Protein 1LJ2 (pdb70)

InterPro domains:
  IPR002873 Rotavirus non-structural protein NSP3 [MF_04090] (5-313)
  IPR002873 Rotavirus non-structural protein NSP3 [MF_04094] (4-313)
  IPR002873 Rotavirus non-structural protein NSP3 [PF01665] (5-277)
  IPR036082 NSP3 superfamily [SSF69903] (7-163)
  IPR042519 Non-structural protein NSP3, N-terminal, rotavirus [G3DSA:6.10.280.20] (1-108)

B-factor: mean 29.91, std 9.87, range [7.22, 95.08]

CATH classification: 1.20.5.970

Solvent-accessible surface area: 14290 Å² total; per-residue (Å²): 219,72,102,51,61,52,27,72,105,22,94,58,68,18,47,106,26,75,95,118,22,102,108,22,52,41,52,4,66,107,51,1,29,61,0,18,59,46,0,29,169,55,0,126,82,33,115,6,28,102,88,10,37,62,26,7,30,129,39,0,96,76,15,44,56,133,56,8,56,95,0,0,50,45,0,22,55,5,0,80,37,6,0,22,25,14,12,78,0,0,36,4,0,63,4,0,6,103,114,30,103,60,99,63,29,69,153,168,57,56,136,68,14,27,67,80,14,114,51,59,20,48,116,19,73,95,100,12,76,112,33,47,137,46,8,63,102,47,1,34,60,1,22,53,33,0,23,165,59,3,103,76,20,118,6,19,100,88,13,47,60,69,2,62,114,44,0,95,79,11,45,62,133,56,13,55,98,0,0,49,48,0,28,50,3,0,79,63,7,0,21,44,11,16,96,1,0,46,5,0,56,3,0,4,110,60,30,118,35,89,37,34,54,35,75,98,129,64,15,79,0,100,5,66,121,112,83,16,46,62,12,1,63,116,7,72,98,55,168,156,242,81,63,43,9,12,64,0,88,17,80,138,88,77,23,104,60,2,1,105,82,2,44,94,90

Nearest PDB structures (foldseek):
  1lj2-assembly1_A  TM=9.894E-01  e=1.817E-15  Simian rotavirus A/SA11
  6s1k-assembly1_I  TM=4.410E-01  e=5.621E+00  Escherichia coli str. K-12 substr. MG1655star
  1lj2-assembly1_C  TM=1.048E+00  e=1.107E-02  unclassified
  1lj2-assembly1_D  TM=9.252E-01  e=1.107E-02  unclassified
  4f02-assembly1_C  TM=7.948E-01  e=9.357E-02  Homo sapiens

Secondary structure (DSSP, 8-state):
--GGGHHHHHHHHHHHHHHHHHHHHHHHHHHHHHHHHHHHHHHHTS---HHHHHHHHHHHTTS-SS-HHHHHHHHHHHHHHHHHHHHHHHHHHHHHHTTTT-EEE-/---HHHHHHHHHHHHHHHHHHHHHHHHHHHHHHHHHHHHHHHHHHTS---HHHHHHHHHHHHTS-SS-HHHHHHHHHHHHHHHHHHHHHHHHHHHHHHHHHT-EEEEEE-/---EEE-GGGTS---HHHHTT-/-----EEEEEEETTTTSEE-HHHHH--

Organism: Rotavirus A (strain RVA/SA11-Both/G3P5B[2]) (NCBI:txid37137)

Foldseek 3Di:
DDPVVVVVVVVVVVVVCVVVVVVVQVVLLVVLVVVLVVVLVVLVVDPDDPVVSVVLNVLSVVADSRDNVSNVVSVVVSVVVVVVVVVVVVVVVVVVCVVVVHDDDD/DPPPVPVVVVVVVVVVVVVVVVVVVQVVLLVVLVVVLVVVLVVLVVDPDDPVVSVVLNVLSVPQDSRDNVSNVVSVVVSVVVVVVVVVVVVVVVVVVCVVVVHDDDDDDD/DDDFQFDVVVVGDTCRVVVVVD/DDDDDDDDFDFDVVVVRDTCRVVVVVD

Sequence (265 aa):
HSLQNVIPQQQAHIAELQVYNNKLERDLQNKIGSLTSSIEWYLRSMELDPEIKADIEQQINSIDAINPLHAFDDLESVIRNLISDYDKLFLMFKGLIQRSNYQYSFMHSLQNVIPQQQAHIAELQVYNNKLERDLQNKIGSLTSSIEWYLRSMELDPEIKADIEQQINSIDAINPLHAFDDLESVIRNLISDYDKLFLMFKGLIQRSNYQYSFGSEKTIRIRDPNQGGKDITEEIMSGPKRERKTIRIRDPNQGGKDITEEIMSG

Radius of gyration: 25.82 Å; Cα contacts (8 Å, |Δi|>4): 285; chains: 4; bounding box: 30×52×93 Å

Structure (mmCIF, N/CA/C/O backbone):
data_1LJ2
#
_entry.id   1LJ2
#
_cell.length_a   59.690
_cell.length_b   74.040
_cell.length_c   77.460
_cell.angle_alpha   90.00
_cell.angle_beta   90.00
_cell.angle_gamma   90.00
#
_symmetry.space_group_name_H-M   'P 21 21 21'
#
loop_
_entity.id
_entity.type
_entity.pdbx_description
1 polymer 'NONSTRUCTURAL RNA-BINDING PROTEIN 34'
2 polymer 'eukaryotic protein synthesis initiation factor'
3 non-polymer 'GOLD ION'
4 water water
#
loop_
_atom_site.group_PDB
_atom_site.id
_atom_site.type_symbol
_atom_site.label_atom_id
_atom_site.label_alt_id
_atom_site.label_comp_id
_atom_site.label_asym_id
_atom_site.label_entity_id
_atom_site.label_seq_id
_atom_site.pdbx_PDB_ins_code
_atom_site.Cartn_x
_atom_site.Cartn_y
_atom_site.Cartn_z
_atom_site.occupancy
_atom_site.B_iso_or_equiv
_atom_site.auth_seq_id
_atom_site.auth_comp_id
_atom_site.auth_asym_id
_atom_site.auth_atom_id
_atom_site.pdbx_PDB_model_num
ATOM 1 N N . HIS A 1 2 ? 14.847 12.443 48.413 1.00 29.09 207 HIS A N 1
ATOM 2 C CA . HIS A 1 2 ? 16.245 12.970 48.462 1.00 30.57 207 HIS A CA 1
ATOM 3 C C . HIS A 1 2 ? 17.252 11.974 49.060 1.00 29.63 207 HIS A C 1
ATOM 4 O O . HIS A 1 2 ? 18.405 12.325 49.327 1.00 26.03 207 HIS A O 1
ATOM 11 N N . SER A 1 3 ? 16.812 10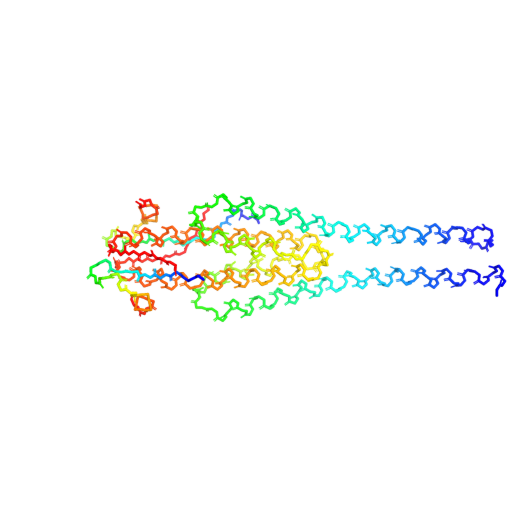.736 49.270 1.00 28.70 208 SER A N 1
ATOM 12 C CA . SER A 1 3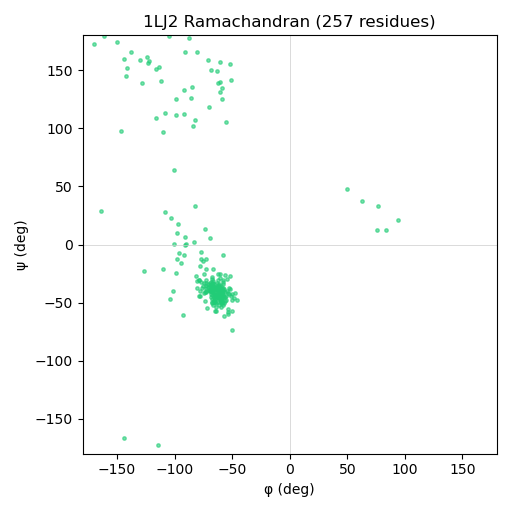 ? 17.691 9.700 49.803 1.00 29.34 208 SER A CA 1
ATOM 13 C C . SER A 1 3 ? 18.699 9.320 48.727 1.00 29.41 208 SER A C 1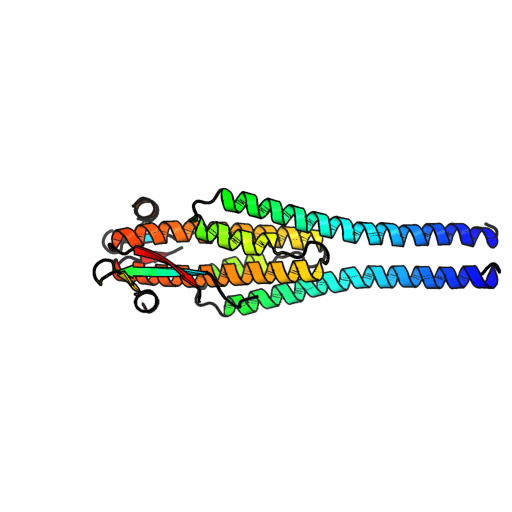
ATOM 14 O O . SER A 1 3 ? 18.466 9.556 47.544 1.00 32.09 208 SER A O 1
ATOM 17 N N . LEU A 1 4 ? 19.817 8.733 49.134 1.00 29.91 209 LEU A N 1
ATOM 18 C CA . LEU A 1 4 ? 20.846 8.331 48.182 1.00 28.10 209 LEU A CA 1
ATOM 19 C C . LEU A 1 4 ? 20.234 7.460 47.098 1.00 28.57 209 LEU A C 1
ATOM 20 O O . LEU A 1 4 ? 20.536 7.611 45.916 1.00 29.68 209 LEU A O 1
ATOM 25 N N . GLN A 1 5 ? 19.352 6.556 47.505 1.00 29.93 210 GLN A N 1
ATOM 26 C CA . GLN A 1 5 ? 18.699 5.653 46.567 1.00 30.75 210 GLN A CA 1
ATOM 27 C C . GLN A 1 5 ? 17.868 6.358 45.511 1.00 30.47 210 GLN A C 1
ATOM 28 O O . GLN A 1 5 ? 17.699 5.836 44.413 1.00 32.18 210 GLN A O 1
ATOM 30 N N . ASN A 1 6 ? 17.338 7.534 45.831 1.00 31.32 211 ASN A N 1
ATOM 31 C CA . ASN A 1 6 ? 16.517 8.260 44.866 1.00 30.03 211 ASN A CA 1
ATOM 32 C C . ASN A 1 6 ? 17.352 8.946 43.800 1.00 27.70 211 ASN A C 1
ATOM 33 O O . ASN A 1 6 ? 16.811 9.526 42.860 1.00 27.67 211 ASN A O 1
ATOM 38 N N . VAL A 1 7 ? 18.670 8.903 43.953 1.00 24.80 212 VAL A N 1
ATOM 39 C CA . VAL A 1 7 ? 19.548 9.514 42.969 1.00 22.16 212 VAL A CA 1
ATOM 40 C C . VAL A 1 7 ? 19.519 8.633 41.730 1.00 22.88 212 VAL A C 1
ATOM 41 O O . VAL A 1 7 ? 19.649 9.114 40.604 1.00 20.57 212 VAL A O 1
ATOM 45 N N . ILE A 1 8 ? 19.324 7.338 41.946 1.00 24.88 213 ILE A N 1
ATOM 46 C CA . ILE A 1 8 ? 19.294 6.377 40.852 1.00 26.32 213 ILE A CA 1
ATOM 47 C C . ILE A 1 8 ? 18.150 6.601 39.861 1.00 27.51 213 ILE A C 1
ATOM 48 O O . ILE A 1 8 ? 18.373 6.623 38.649 1.00 28.15 213 ILE A O 1
ATOM 53 N N . PRO A 1 9 ? 16.912 6.757 40.353 1.00 27.91 214 PRO A N 1
ATOM 54 C CA . PRO A 1 9 ? 15.795 6.984 39.430 1.00 28.12 214 PRO A CA 1
ATOM 55 C C . PRO A 1 9 ? 15.947 8.288 38.638 1.00 28.79 214 PRO A C 1
ATOM 56 O O . PRO A 1 9 ? 15.488 8.390 37.497 1.00 29.88 214 PRO A O 1
ATOM 60 N N . GLN A 1 10 ? 16.593 9.283 39.238 1.00 29.02 215 GLN A N 1
ATOM 61 C CA . GLN A 1 10 ? 16.793 10.561 38.562 1.00 28.66 215 GLN A CA 1
ATOM 62 C C . GLN A 1 10 ? 17.793 10.428 37.419 1.00 28.14 215 GLN A C 1
ATOM 63 O O . GLN A 1 10 ? 17.614 11.019 36.354 1.00 29.28 215 GLN A O 1
ATOM 69 N N . GLN A 1 11 ? 18.846 9.650 37.627 1.00 27.69 216 GLN A N 1
ATOM 70 C CA . GLN A 1 11 ? 19.831 9.472 36.573 1.00 28.11 216 GLN A CA 1
ATOM 71 C C . GLN A 1 11 ? 19.196 8.710 35.419 1.00 29.32 216 GLN A C 1
ATOM 72 O O . GLN A 1 11 ? 19.249 9.151 34.268 1.00 28.58 216 GLN A O 1
ATOM 78 N N . GLN A 1 12 ? 18.588 7.566 35.725 1.00 30.39 217 GLN A N 1
ATOM 79 C CA . GLN A 1 12 ? 17.963 6.760 34.685 1.00 31.74 217 GLN A CA 1
ATOM 80 C C . GLN A 1 12 ? 17.086 7.658 33.821 1.00 31.52 217 GLN A C 1
ATOM 81 O O . GLN A 1 12 ? 17.153 7.603 32.591 1.00 32.72 217 GLN A O 1
ATOM 87 N N . ALA A 1 13 ? 16.288 8.507 34.460 1.00 31.33 218 ALA A N 1
ATOM 88 C CA . ALA A 1 13 ? 15.416 9.418 33.722 1.00 29.81 218 ALA A CA 1
ATOM 89 C C . ALA A 1 13 ? 16.255 10.295 32.803 1.00 29.98 218 ALA A C 1
ATOM 90 O O . ALA A 1 13 ? 15.862 10.579 31.672 1.00 32.55 218 ALA A O 1
ATOM 92 N N . HIS A 1 14 ? 17.418 10.720 33.285 1.00 29.14 219 HIS A N 1
ATOM 93 C CA . HIS A 1 14 ? 18.288 11.560 32.478 1.00 27.62 219 HIS A CA 1
ATOM 94 C C . HIS A 1 14 ? 18.898 10.745 31.336 1.00 28.45 219 HIS A C 1
ATOM 95 O O . HIS A 1 14 ? 19.070 11.251 30.226 1.00 27.76 219 HIS A O 1
ATOM 102 N N . ILE A 1 15 ? 19.220 9.482 31.602 1.00 28.17 220 ILE A N 1
ATOM 103 C CA . ILE A 1 15 ? 19.796 8.628 30.569 1.00 28.87 220 ILE A CA 1
ATOM 104 C C . ILE A 1 15 ? 18.794 8.489 29.418 1.00 30.90 220 ILE A C 1
ATOM 105 O O . ILE A 1 15 ? 19.129 8.733 28.256 1.00 28.58 220 ILE A O 1
ATOM 110 N N . ALA A 1 16 ? 17.562 8.119 29.755 1.00 30.73 221 ALA A N 1
ATOM 111 C CA . ALA A 1 16 ? 16.510 7.950 28.762 1.00 31.72 221 ALA A CA 1
ATOM 112 C C . ALA A 1 16 ? 16.363 9.194 27.884 1.00 32.89 221 ALA A C 1
ATOM 113 O O . ALA A 1 16 ? 16.206 9.088 26.663 1.00 32.81 221 ALA A O 1
ATOM 115 N N . GLU A 1 17 ? 16.411 10.371 28.501 1.00 34.72 222 GLU A N 1
ATOM 116 C CA . GLU A 1 17 ? 16.289 11.617 27.753 1.00 36.26 222 GLU A CA 1
ATOM 117 C C . GLU A 1 17 ? 17.374 11.673 26.685 1.00 34.05 222 GLU A C 1
ATOM 118 O O . GLU A 1 17 ? 17.078 11.719 25.492 1.00 35.98 222 GLU A O 1
ATOM 124 N N . LEU A 1 18 ? 18.634 11.662 27.105 1.00 31.14 223 LEU A N 1
ATOM 125 C CA . LEU A 1 18 ? 19.722 11.707 26.141 1.00 31.95 223 LEU A CA 1
ATOM 126 C C . LEU A 1 18 ? 19.567 10.620 25.069 1.00 32.45 223 LEU A C 1
ATOM 127 O O . LEU A 1 18 ? 20.057 10.769 23.951 1.00 32.40 223 LEU A O 1
ATOM 132 N N . GLN A 1 19 ? 18.896 9.525 25.406 1.00 31.65 224 GLN A N 1
ATOM 133 C CA . GLN A 1 19 ? 18.715 8.456 24.437 1.00 31.93 224 GLN A CA 1
ATOM 134 C C . GLN A 1 19 ? 17.606 8.806 23.456 1.00 32.12 224 GLN A C 1
ATOM 135 O O . GLN A 1 19 ? 17.759 8.611 22.256 1.00 31.51 224 GLN A O 1
ATOM 141 N N . VAL A 1 20 ? 16.494 9.327 23.965 1.00 31.80 225 VAL A N 1
ATOM 142 C CA . VAL A 1 20 ? 15.382 9.716 23.104 1.00 32.57 225 VAL A CA 1
ATOM 143 C C . VAL A 1 20 ? 15.849 10.856 22.204 1.00 33.81 225 VAL A C 1
ATOM 144 O O . VAL A 1 20 ? 15.798 10.759 20.977 1.00 33.10 225 VAL A O 1
ATOM 148 N N . TYR A 1 21 ? 16.309 11.936 22.825 1.00 33.91 226 TYR A N 1
ATOM 149 C CA . TYR A 1 21 ? 16.797 13.091 22.089 1.00 33.63 226 TYR A CA 1
ATOM 150 C C . TYR A 1 21 ? 17.760 12.634 20.996 1.00 34.18 226 TYR A C 1
ATOM 151 O O . TYR A 1 21 ? 17.734 13.128 19.870 1.00 34.02 226 TYR A O 1
ATOM 160 N N . ASN A 1 22 ? 18.615 11.683 21.338 1.00 34.14 227 ASN A N 1
ATOM 161 C CA . ASN A 1 22 ? 19.590 11.173 20.392 1.00 35.24 227 ASN A CA 1
ATOM 162 C C . ASN A 1 22 ? 18.919 10.364 19.279 1.00 36.41 227 ASN A C 1
ATOM 163 O O . ASN A 1 22 ? 19.339 10.429 18.126 1.00 35.12 227 ASN A O 1
ATOM 168 N N . ASN A 1 23 ? 17.865 9.623 19.613 1.00 37.08 228 ASN A N 1
ATOM 169 C CA . ASN A 1 23 ? 17.154 8.839 18.607 1.00 38.48 228 ASN A CA 1
ATOM 170 C C . ASN A 1 23 ? 16.314 9.770 17.732 1.00 37.91 228 ASN A C 1
ATOM 171 O O . ASN A 1 23 ? 16.131 9.525 16.538 1.00 36.28 228 ASN A O 1
ATOM 176 N N . LYS A 1 24 ? 15.810 10.844 18.332 1.00 37.15 229 LYS A N 1
ATOM 177 C CA . LYS A 1 24 ? 15.005 11.815 17.606 1.00 37.62 229 LYS A CA 1
ATOM 178 C C . LYS A 1 24 ? 15.853 12.556 16.580 1.00 37.23 229 LYS A C 1
ATOM 179 O O . LYS A 1 24 ? 15.479 12.649 15.411 1.00 36.75 229 LYS A O 1
ATOM 185 N N . LEU A 1 25 ? 16.991 13.081 17.026 1.00 35.57 230 LEU A N 1
ATOM 186 C CA . LEU A 1 25 ? 17.898 13.814 16.152 1.00 34.18 230 LEU A CA 1
ATOM 187 C C . LEU A 1 25 ? 18.096 13.062 14.839 1.00 34.02 230 LEU A C 1
ATOM 188 O O . LEU A 1 25 ? 17.997 13.643 13.759 1.00 32.70 230 LEU A O 1
ATOM 193 N N . GLU A 1 26 ? 18.355 11.764 14.939 1.00 32.74 231 GLU A N 1
ATOM 194 C CA . GLU A 1 26 ? 18.563 10.927 13.764 1.00 32.43 231 GLU A CA 1
ATOM 195 C C . GLU A 1 26 ? 17.295 10.749 12.940 1.00 31.08 231 GLU A C 1
ATOM 196 O O . GLU A 1 26 ? 17.349 10.712 11.710 1.00 30.75 231 GLU A O 1
ATOM 202 N N . ARG A 1 27 ? 16.154 10.631 13.614 1.00 29.41 232 ARG A N 1
ATOM 203 C CA . ARG A 1 27 ? 14.888 10.442 12.915 1.00 26.42 232 ARG A CA 1
ATOM 204 C C . ARG A 1 27 ? 14.539 11.666 12.082 1.00 24.47 232 ARG A C 1
ATOM 205 O O . ARG A 1 27 ? 14.128 11.544 10.926 1.00 23.65 232 ARG A O 1
ATOM 207 N N . ASP A 1 28 ? 14.710 12.849 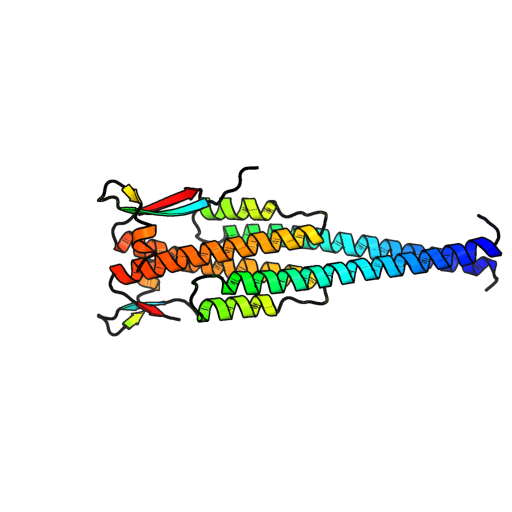12.662 1.00 24.36 233 ASP A N 1
ATOM 208 C CA . ASP A 1 28 ? 14.401 14.079 11.946 1.00 25.88 233 ASP A CA 1
ATOM 209 C C . ASP A 1 28 ? 15.314 14.258 10.741 1.00 25.70 233 ASP A C 1
ATOM 210 O O . ASP A 1 28 ? 14.879 14.745 9.698 1.00 27.63 233 ASP A O 1
ATOM 215 N N . LEU A 1 29 ? 16.578 13.868 10.877 1.00 22.72 234 LEU A N 1
ATOM 216 C CA . LEU A 1 29 ? 17.503 14.003 9.769 1.00 20.79 234 LEU A CA 1
ATOM 217 C C . LEU A 1 29 ? 17.068 13.087 8.637 1.00 19.68 234 LEU A C 1
ATOM 218 O O . LEU A 1 29 ? 17.031 13.494 7.484 1.00 17.42 234 LEU A O 1
ATOM 223 N N . GLN A 1 30 ? 16.725 11.850 8.969 1.00 19.44 235 GLN A N 1
ATOM 224 C CA . GLN A 1 30 ? 16.296 10.897 7.956 1.00 18.82 235 GLN A CA 1
ATOM 225 C C . GLN A 1 30 ? 15.015 11.360 7.267 1.00 19.08 235 GLN A C 1
ATOM 226 O O . GLN A 1 30 ? 14.862 11.197 6.048 1.00 17.57 235 GLN A O 1
ATOM 232 N N . ASN A 1 31 ? 14.091 11.941 8.027 1.00 18.57 236 ASN A N 1
ATOM 233 C CA . ASN A 1 31 ? 12.854 12.397 7.411 1.00 21.88 236 ASN A CA 1
ATOM 234 C C . ASN A 1 31 ? 13.096 13.635 6.560 1.00 22.75 236 ASN A C 1
ATOM 235 O O . ASN A 1 31 ? 12.442 13.822 5.527 1.00 25.35 236 ASN A O 1
ATOM 240 N N . LYS A 1 32 ? 14.038 14.476 6.987 1.00 19.93 237 LYS A N 1
ATOM 241 C CA . LYS A 1 32 ? 14.358 15.689 6.238 1.00 19.56 237 LYS A CA 1
ATOM 242 C C . LYS A 1 32 ? 14.926 15.284 4.891 1.00 18.92 237 LYS A C 1
ATOM 243 O O . LYS A 1 32 ? 14.483 15.758 3.843 1.00 19.09 237 LYS A O 1
ATOM 249 N N . ILE A 1 33 ? 15.908 14.395 4.919 1.00 18.70 238 ILE A N 1
ATOM 250 C CA . ILE A 1 33 ? 16.517 13.923 3.686 1.00 21.12 238 ILE A CA 1
ATOM 251 C C . ILE A 1 33 ? 15.410 13.402 2.763 1.00 21.38 238 ILE A C 1
ATOM 252 O O . ILE A 1 33 ? 15.275 13.837 1.617 1.00 22.96 238 ILE A O 1
ATOM 257 N N . GLY A 1 34 ? 14.620 12.466 3.274 1.00 20.62 239 GLY A N 1
ATOM 258 C CA . GLY A 1 34 ? 13.551 11.896 2.477 1.00 21.02 239 GLY A CA 1
ATOM 259 C C . GLY A 1 34 ? 12.589 12.939 1.941 1.00 19.11 239 GLY A C 1
ATOM 260 O O . GLY A 1 34 ? 12.165 12.867 0.793 1.00 17.05 239 GLY A O 1
ATOM 261 N N . SER A 1 35 ? 12.244 13.918 2.769 1.00 19.29 240 SER A N 1
ATOM 262 C CA . SER A 1 35 ? 11.319 14.947 2.340 1.00 20.02 240 SER A CA 1
ATOM 263 C C . SER A 1 35 ? 11.886 15.860 1.255 1.00 20.68 240 SER A C 1
ATOM 264 O O . SER A 1 35 ? 11.171 16.236 0.329 1.00 18.39 240 SER A O 1
ATOM 267 N N . LEU A 1 36 ? 13.164 16.227 1.357 1.00 20.90 241 LEU A N 1
ATOM 268 C CA . LEU A 1 36 ? 13.742 17.111 0.349 1.00 21.03 241 LEU A CA 1
ATOM 269 C C . LEU A 1 36 ? 14.071 16.343 -0.930 1.00 21.16 241 LEU A C 1
ATOM 270 O O . LEU A 1 36 ? 14.241 16.927 -2.004 1.00 20.33 241 LEU A O 1
ATOM 275 N N . THR A 1 37 ? 14.150 15.025 -0.807 1.00 22.23 242 THR A N 1
ATOM 276 C CA . THR A 1 37 ? 14.428 14.162 -1.948 1.00 23.34 242 THR A CA 1
ATOM 277 C C . THR A 1 37 ? 13.165 14.120 -2.792 1.00 22.71 242 THR A C 1
ATOM 278 O O . THR A 1 37 ? 13.207 14.302 -4.013 1.00 23.20 242 THR A O 1
ATOM 282 N N . SER A 1 38 ? 12.037 13.884 -2.131 1.00 20.34 243 SER A N 1
ATOM 283 C CA . SER A 1 38 ? 10.752 13.838 -2.811 1.00 19.95 243 SER A CA 1
ATOM 284 C C . SER A 1 38 ? 10.439 15.219 -3.358 1.00 17.54 243 SER A C 1
ATOM 285 O O . SER A 1 38 ? 10.056 15.383 -4.515 1.00 17.94 243 SER A O 1
ATOM 288 N N . SER A 1 39 ? 10.609 16.220 -2.509 1.00 17.17 244 SER A N 1
ATOM 289 C CA . SER A 1 39 ? 10.341 17.594 -2.898 1.00 17.32 244 SER A CA 1
ATOM 290 C C . SER A 1 39 ? 11.040 17.937 -4.201 1.00 18.35 244 SER A C 1
ATOM 291 O O . SER A 1 39 ? 10.392 18.334 -5.165 1.00 17.79 244 SER A O 1
ATOM 294 N N . ILE A 1 40 ? 12.363 17.771 -4.236 1.00 17.33 245 ILE A N 1
ATOM 295 C CA . ILE A 1 40 ? 13.130 18.060 -5.441 1.00 15.25 245 ILE A CA 1
ATOM 296 C C . ILE A 1 40 ? 12.633 17.286 -6.662 1.00 15.93 245 ILE A C 1
ATOM 297 O O . ILE A 1 40 ? 12.499 17.849 -7.745 1.00 18.91 245 ILE A O 1
ATOM 302 N N . GLU A 1 41 ? 12.372 15.994 -6.501 1.00 16.98 246 GLU A N 1
ATOM 303 C CA . GLU A 1 41 ? 11.906 15.197 -7.631 1.00 18.82 246 GLU A CA 1
ATOM 304 C C . GLU A 1 41 ? 10.624 15.736 -8.256 1.00 18.00 246 GLU A C 1
ATOM 305 O O . GLU A 1 41 ? 10.437 15.637 -9.463 1.00 18.60 246 GLU A O 1
ATOM 311 N N . TRP A 1 42 ? 9.742 16.313 -7.446 1.00 20.57 247 TRP A N 1
ATOM 312 C CA . TRP A 1 42 ? 8.507 16.874 -7.982 1.00 19.77 247 TRP A CA 1
ATOM 313 C C . TRP A 1 42 ? 8.775 18.231 -8.619 1.00 20.66 247 TRP A C 1
ATOM 314 O O . TRP A 1 42 ? 8.102 18.614 -9.576 1.00 23.21 247 TRP A O 1
ATOM 325 N N . TYR A 1 43 ? 9.760 18.958 -8.094 1.00 21.47 248 TYR A N 1
ATOM 326 C CA . TYR A 1 43 ? 10.104 20.260 -8.656 1.00 21.33 248 TYR A CA 1
ATOM 327 C C . TYR A 1 43 ? 10.695 20.036 -10.049 1.00 21.69 248 TYR A C 1
ATOM 328 O O . TYR A 1 43 ? 10.404 20.773 -10.998 1.00 17.14 248 TYR A O 1
ATOM 337 N N . LEU A 1 44 ? 11.527 19.004 -10.155 1.00 21.98 249 LEU A N 1
ATOM 338 C CA . LEU A 1 44 ? 12.186 18.651 -11.407 1.00 22.52 249 LEU A CA 1
ATOM 339 C C . LEU A 1 44 ? 11.190 18.293 -12.507 1.00 23.98 249 LEU A C 1
ATOM 340 O O . LEU A 1 44 ? 11.430 18.561 -13.690 1.00 21.45 249 LEU A O 1
ATOM 345 N N . ARG A 1 45 ? 10.076 17.679 -12.115 1.00 24.23 250 ARG A N 1
ATOM 346 C CA . ARG A 1 45 ? 9.063 17.285 -13.083 1.00 24.72 250 ARG A CA 1
ATOM 347 C C . ARG A 1 45 ? 8.305 18.474 -13.621 1.00 24.91 250 ARG A C 1
ATOM 348 O O . ARG A 1 45 ? 7.711 18.392 -14.688 1.00 27.68 250 ARG A O 1
ATOM 356 N N . SER A 1 46 ? 8.321 19.581 -12.889 1.00 26.00 251 SER A N 1
ATOM 357 C CA . SER A 1 46 ? 7.602 20.765 -13.335 1.00 28.10 251 SER A CA 1
ATOM 358 C C . SER A 1 46 ? 8.420 21.589 -14.331 1.00 28.23 251 SER A C 1
ATOM 359 O O . SER A 1 46 ? 7.972 22.636 -14.793 1.00 31.78 251 SER A O 1
ATOM 362 N N . MET A 1 47 ? 9.613 21.105 -14.666 1.00 27.71 252 MET A N 1
ATOM 363 C CA . MET A 1 47 ? 10.493 21.795 -15.609 1.00 26.82 252 MET A CA 1
ATOM 364 C C . MET A 1 47 ? 10.220 21.304 -17.030 1.00 26.29 252 MET A C 1
ATOM 365 O O . MET A 1 47 ? 9.574 20.278 -17.226 1.00 28.27 252 MET A O 1
ATOM 370 N N . GLU A 1 48 ? 10.730 22.034 -18.014 1.00 26.46 253 GLU A N 1
ATOM 371 C CA . GLU A 1 48 ? 10.563 21.686 -19.422 1.00 27.24 253 GLU A CA 1
ATOM 372 C C . GLU A 1 48 ? 11.698 20.796 -19.937 1.00 26.13 253 GLU A C 1
ATOM 373 O O . GLU A 1 48 ? 11.702 20.402 -21.104 1.00 27.16 253 GLU A O 1
ATOM 379 N N . LEU A 1 49 ? 12.658 20.477 -19.074 1.00 24.07 254 LEU A N 1
ATOM 380 C CA . LEU A 1 49 ? 13.785 19.625 -19.466 1.00 25.05 254 LEU A CA 1
ATOM 381 C C . LEU A 1 49 ? 13.320 18.332 -20.143 1.00 26.86 254 LEU A C 1
ATOM 382 O O . LEU A 1 49 ? 12.311 17.746 -19.747 1.00 26.87 254 LEU A O 1
ATOM 387 N N . ASP A 1 50 ? 14.054 17.895 -21.166 1.00 28.12 255 ASP A N 1
ATOM 388 C CA . ASP A 1 50 ? 13.722 16.659 -21.874 1.00 29.17 255 ASP A CA 1
ATOM 389 C C . ASP A 1 50 ? 13.565 15.534 -20.857 1.00 27.97 255 ASP A C 1
ATOM 390 O O . ASP A 1 50 ? 14.132 15.593 -19.768 1.00 28.24 255 ASP A O 1
ATOM 395 N N . PRO A 1 51 ? 12.789 14.492 -21.199 1.00 27.86 256 PRO A N 1
ATOM 396 C CA . PRO A 1 51 ? 12.562 13.350 -20.308 1.00 27.13 256 PRO A CA 1
ATOM 397 C C . PRO A 1 51 ? 13.848 12.637 -19.890 1.00 24.29 256 PRO A C 1
ATOM 398 O O . PRO A 1 51 ? 13.938 12.111 -18.775 1.00 23.31 256 PRO A O 1
ATOM 402 N N . GLU A 1 52 ? 14.838 12.620 -20.778 1.00 23.22 257 GLU A N 1
ATOM 403 C CA . GLU A 1 52 ? 16.106 11.970 -20.474 1.00 24.18 257 GLU A CA 1
ATOM 404 C C . GLU A 1 52 ? 16.857 12.725 -19.393 1.00 24.48 257 GLU A C 1
ATOM 405 O O . GLU A 1 52 ? 17.378 12.123 -18.455 1.00 25.42 257 GLU A O 1
ATOM 411 N N . ILE A 1 53 ? 16.920 14.047 -19.517 1.00 23.34 258 ILE A N 1
ATOM 412 C CA . ILE A 1 53 ? 17.613 14.842 -18.513 1.00 21.52 258 ILE A CA 1
ATOM 413 C C . ILE A 1 53 ? 16.977 14.658 -17.140 1.00 21.45 258 ILE A C 1
ATOM 414 O O . ILE A 1 53 ? 17.688 14.519 -16.143 1.00 22.43 258 ILE A O 1
ATOM 419 N N . LYS A 1 54 ? 15.645 14.671 -17.088 1.00 19.49 259 LYS A N 1
ATOM 420 C CA . LYS A 1 54 ? 14.922 14.498 -15.825 1.00 20.92 259 LYS A CA 1
ATOM 421 C C . LYS A 1 54 ? 15.107 13.081 -15.302 1.00 20.97 259 LYS A C 1
ATOM 422 O O . LYS A 1 54 ? 15.299 12.868 -14.104 1.00 21.31 259 LYS A O 1
ATOM 428 N N . ALA A 1 55 ? 15.021 12.105 -16.197 1.00 19.72 260 ALA A N 1
ATOM 429 C CA . ALA A 1 55 ? 15.190 10.724 -15.781 1.00 20.54 260 ALA A CA 1
ATOM 430 C C . ALA A 1 55 ? 16.579 10.588 -15.182 1.00 18.99 260 ALA A C 1
ATOM 431 O O . ALA A 1 55 ? 16.760 9.965 -14.140 1.00 15.84 260 ALA A O 1
ATOM 433 N N . ASP A 1 56 ? 17.558 11.188 -15.848 1.00 20.33 261 ASP A N 1
ATOM 434 C CA . ASP A 1 56 ? 18.938 11.133 -15.388 1.00 21.24 261 ASP A CA 1
ATOM 435 C C . ASP A 1 56 ? 19.108 11.806 -14.035 1.00 20.80 261 ASP A C 1
ATOM 436 O O . ASP A 1 56 ? 19.866 11.338 -13.195 1.00 20.38 261 ASP A O 1
ATOM 441 N N . ILE A 1 57 ? 18.409 12.909 -13.811 1.00 20.26 262 ILE A N 1
ATOM 442 C CA . ILE A 1 57 ? 18.552 13.576 -12.532 1.00 19.94 262 ILE A CA 1
ATOM 443 C C . ILE A 1 57 ? 17.826 12.821 -11.427 1.00 21.11 262 ILE A C 1
ATOM 444 O O . ILE A 1 57 ? 18.360 12.674 -10.335 1.00 24.12 262 ILE A O 1
ATOM 449 N N . GLU A 1 58 ? 16.630 12.317 -11.701 1.00 23.24 263 GLU A N 1
ATOM 450 C CA . GLU A 1 58 ? 15.892 11.574 -10.679 1.00 26.51 263 GLU A CA 1
ATOM 451 C C . GLU A 1 58 ? 16.682 10.369 -10.209 1.00 24.48 263 GLU A C 1
ATOM 452 O O . GLU A 1 58 ? 16.717 10.061 -9.023 1.00 23.18 263 GLU A O 1
ATOM 458 N N . GLN A 1 59 ? 17.318 9.691 -11.153 1.00 26.47 264 GLN A N 1
ATOM 459 C CA . GLN A 1 59 ? 18.120 8.513 -10.850 1.00 27.63 264 GLN A CA 1
ATOM 460 C C . GLN A 1 59 ? 19.162 8.846 -9.796 1.00 25.28 264 GLN A C 1
ATOM 461 O O . GLN A 1 59 ? 19.422 8.052 -8.896 1.00 27.57 264 GLN A O 1
ATOM 467 N N . GLN A 1 60 ? 19.754 10.029 -9.901 1.00 24.03 265 GLN A N 1
ATOM 468 C CA . GLN A 1 60 ? 20.774 10.445 -8.943 1.00 23.13 265 GLN A CA 1
ATOM 469 C C . GLN A 1 60 ? 20.167 10.883 -7.628 1.00 25.09 265 GLN A C 1
ATOM 470 O O . GLN A 1 60 ? 20.774 10.713 -6.570 1.00 25.11 265 GLN A O 1
ATOM 476 N N . ILE A 1 61 ? 18.969 11.454 -7.695 1.00 24.17 266 ILE A N 1
ATOM 477 C CA . ILE A 1 61 ? 18.294 11.911 -6.497 1.00 25.68 266 ILE A CA 1
ATOM 478 C C . ILE A 1 61 ? 17.767 10.795 -5.612 1.00 28.09 266 ILE A C 1
ATOM 479 O O . ILE A 1 61 ? 18.079 10.757 -4.419 1.00 28.45 266 ILE A O 1
ATOM 484 N N . ASN A 1 62 ? 16.961 9.892 -6.163 1.00 29.48 267 ASN A N 1
ATOM 485 C CA . ASN A 1 62 ? 16.434 8.830 -5.317 1.00 32.63 267 ASN A CA 1
ATOM 486 C C . ASN A 1 62 ? 17.543 7.836 -5.010 1.00 30.85 267 ASN A C 1
ATOM 487 O O . ASN A 1 62 ? 17.304 6.746 -4.507 1.00 32.10 267 ASN A O 1
ATOM 492 N N . SER A 1 63 ? 18.770 8.241 -5.304 1.00 31.25 268 SER A N 1
ATOM 493 C CA . SER A 1 63 ? 19.934 7.408 -5.054 1.00 28.23 268 SER A CA 1
ATOM 494 C C . SER A 1 63 ? 20.580 7.843 -3.734 1.00 27.84 268 SER A C 1
ATOM 495 O O . SER A 1 63 ? 21.435 7.146 -3.179 1.00 26.50 268 SER A O 1
ATOM 498 N N . ILE A 1 64 ? 20.152 8.996 -3.230 1.00 25.28 269 ILE A N 1
ATOM 499 C CA . ILE A 1 64 ? 20.674 9.535 -1.981 1.00 24.73 269 ILE A CA 1
ATOM 500 C C . ILE A 1 64 ? 20.426 8.589 -0.800 1.00 24.93 269 ILE A C 1
ATOM 501 O O . ILE A 1 64 ? 19.365 7.965 -0.697 1.00 22.70 269 ILE A O 1
ATOM 506 N N . ASP A 1 65 ? 21.418 8.483 0.080 1.00 25.52 270 ASP A N 1
ATOM 507 C CA . ASP A 1 65 ? 21.331 7.616 1.250 1.00 27.35 270 ASP A CA 1
ATOM 508 C C . ASP A 1 65 ? 20.324 8.215 2.231 1.00 28.36 270 ASP A C 1
ATOM 509 O O . ASP A 1 65 ? 20.516 9.328 2.723 1.00 28.35 270 ASP A O 1
ATOM 514 N N . ALA A 1 66 ? 19.254 7.480 2.514 1.00 29.45 271 ALA A N 1
ATOM 515 C CA . ALA A 1 66 ? 18.219 7.970 3.421 1.00 29.05 271 ALA A CA 1
ATOM 516 C C . ALA A 1 66 ? 18.436 7.570 4.876 1.00 29.43 271 ALA A C 1
ATOM 517 O O . ALA A 1 66 ? 17.739 8.063 5.763 1.00 30.74 271 ALA A O 1
ATOM 519 N N . ILE A 1 67 ? 19.404 6.691 5.123 1.00 31.52 272 ILE A N 1
ATOM 520 C CA . ILE A 1 67 ? 19.693 6.233 6.483 1.00 32.42 272 ILE A CA 1
ATOM 521 C C . ILE A 1 67 ? 20.776 7.047 7.191 1.00 31.37 272 ILE A C 1
ATOM 522 O O . ILE A 1 67 ? 20.534 7.644 8.238 1.00 31.60 272 ILE A O 1
ATOM 527 N N . ASN A 1 68 ? 21.974 7.054 6.620 1.00 30.38 273 ASN A N 1
ATOM 528 C CA . ASN A 1 68 ? 23.095 7.768 7.216 1.00 28.02 273 ASN A CA 1
ATOM 529 C C . ASN A 1 68 ? 23.197 9.188 6.676 1.00 25.51 273 ASN A C 1
ATOM 530 O O . ASN A 1 68 ? 23.496 9.393 5.507 1.00 23.70 273 ASN A O 1
ATOM 535 N N . PRO A 1 69 ? 22.952 10.193 7.529 1.00 26.82 274 PRO A N 1
ATOM 536 C CA . PRO A 1 69 ? 23.019 11.602 7.123 1.00 26.17 274 PRO A CA 1
ATOM 537 C C . PRO A 1 69 ? 24.366 12.060 6.554 1.00 25.41 274 PRO A C 1
ATOM 538 O O . PRO A 1 69 ? 24.414 12.864 5.620 1.00 26.71 274 PRO A O 1
ATOM 542 N N . LEU A 1 70 ? 25.459 11.554 7.110 1.00 25.02 275 LEU A N 1
ATOM 543 C CA . LEU A 1 70 ? 26.786 11.930 6.627 1.00 23.82 275 LEU A CA 1
ATOM 544 C C . LEU A 1 70 ? 26.953 11.503 5.180 1.00 22.70 275 LEU A C 1
ATOM 545 O O . LEU A 1 70 ? 27.599 12.190 4.388 1.00 25.48 275 LEU A O 1
ATOM 550 N N . HIS A 1 71 ? 26.366 10.369 4.823 1.00 20.35 276 HIS A N 1
ATOM 551 C CA . HIS A 1 71 ? 26.466 9.900 3.450 1.00 20.56 276 HIS A CA 1
ATOM 552 C C . HIS A 1 71 ? 25.456 10.634 2.591 1.00 19.00 276 HIS A C 1
ATOM 553 O O . HIS A 1 71 ? 25.680 10.863 1.402 1.00 18.46 276 HIS A O 1
ATOM 560 N N . ALA A 1 72 ? 24.334 10.999 3.194 1.00 17.04 277 ALA A N 1
ATOM 561 C CA . ALA A 1 72 ? 23.312 11.738 2.473 1.00 16.72 277 ALA A CA 1
ATOM 562 C C . ALA A 1 72 ? 23.974 13.039 2.022 1.00 14.69 277 ALA A C 1
ATOM 563 O O . ALA A 1 72 ? 23.847 13.446 0.873 1.00 15.75 277 ALA A O 1
ATOM 565 N N . PHE A 1 73 ? 24.692 13.682 2.935 1.00 12.35 278 PHE A N 1
ATOM 566 C CA . PHE A 1 73 ? 25.376 14.928 2.614 1.00 14.75 278 PHE A CA 1
ATOM 567 C C . PHE A 1 73 ? 26.315 14.775 1.425 1.00 16.78 278 PHE A C 1
ATOM 568 O O . PHE A 1 73 ? 26.337 15.622 0.536 1.00 14.63 278 PHE A O 1
ATOM 576 N N . ASP A 1 74 ? 27.088 13.693 1.412 1.00 18.54 279 ASP A N 1
ATOM 577 C CA . ASP A 1 74 ? 28.034 13.438 0.329 1.00 21.74 279 ASP A CA 1
ATOM 578 C C . ASP A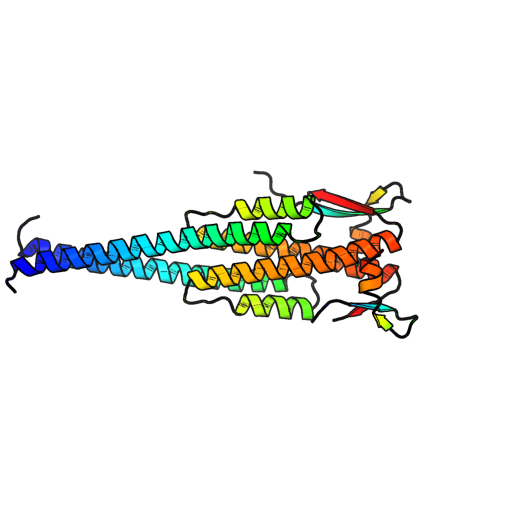 1 74 ? 27.371 13.173 -1.008 1.00 20.91 279 ASP A C 1
ATOM 579 O O . ASP A 1 74 ? 27.907 13.547 -2.054 1.00 17.92 279 ASP A O 1
ATOM 584 N N . ASP A 1 75 ? 26.209 12.524 -0.984 1.00 22.15 280 ASP A N 1
ATOM 585 C CA . ASP A 1 75 ? 25.501 12.257 -2.226 1.00 20.85 280 ASP A CA 1
ATOM 586 C C . ASP A 1 75 ? 24.916 13.580 -2.705 1.00 19.18 280 ASP A C 1
ATOM 587 O O . ASP A 1 75 ? 24.864 13.853 -3.903 1.00 16.83 280 ASP A O 1
ATOM 592 N N . LEU A 1 76 ? 24.485 14.409 -1.765 1.00 17.25 281 LEU A N 1
ATOM 593 C CA . LEU A 1 76 ? 23.944 15.713 -2.123 1.00 19.88 281 LEU A CA 1
ATOM 594 C C . LEU A 1 76 ? 25.042 16.503 -2.851 1.00 19.88 281 LEU A C 1
ATOM 595 O O . LEU A 1 76 ? 24.798 17.128 -3.891 1.00 22.55 281 LEU A O 1
ATOM 600 N N . GLU A 1 77 ? 26.258 16.458 -2.314 1.00 18.71 282 GLU A N 1
ATOM 601 C CA . GLU A 1 77 ? 27.377 17.162 -2.931 1.00 19.01 282 GLU A CA 1
ATOM 602 C C . GLU A 1 77 ? 27.627 16.633 -4.334 1.00 18.79 282 GLU A C 1
ATOM 603 O O . GLU A 1 77 ? 27.922 17.399 -5.263 1.00 14.36 282 GLU A O 1
ATOM 609 N N . SER A 1 78 ? 27.527 15.313 -4.469 1.00 15.89 283 SER A N 1
ATOM 610 C CA . SER A 1 78 ? 27.736 14.654 -5.743 1.00 15.61 283 SER A CA 1
ATOM 611 C C . SER A 1 78 ? 26.676 15.089 -6.739 1.00 15.37 283 SER A C 1
ATOM 612 O O . SER A 1 78 ? 26.985 15.368 -7.893 1.00 15.48 283 SER A O 1
ATOM 615 N N . VAL A 1 79 ? 25.420 15.139 -6.298 1.00 16.42 284 VAL A N 1
ATOM 616 C CA . VAL A 1 79 ? 24.342 15.581 -7.173 1.00 15.29 284 VAL A CA 1
ATOM 617 C C . VAL A 1 79 ? 24.685 17.006 -7.616 1.00 14.66 284 VAL A C 1
ATOM 618 O O . VAL A 1 79 ? 24.660 17.319 -8.803 1.00 13.95 284 VAL A O 1
ATOM 622 N N . ILE A 1 80 ? 25.024 17.855 -6.650 1.00 13.31 285 ILE A N 1
ATOM 623 C CA . ILE A 1 80 ? 25.378 19.242 -6.924 1.00 16.57 285 ILE A CA 1
ATOM 624 C C . ILE A 1 80 ? 26.578 19.388 -7.881 1.00 17.97 285 ILE A C 1
ATOM 625 O O . ILE A 1 80 ? 26.568 20.251 -8.771 1.00 17.05 285 ILE A O 1
ATOM 630 N N . ARG A 1 81 ? 27.598 18.548 -7.712 1.00 17.38 286 ARG A N 1
ATOM 631 C CA . ARG A 1 81 ? 28.767 18.608 -8.582 1.00 18.34 286 ARG A CA 1
ATOM 632 C C . ARG A 1 81 ? 28.405 18.255 -10.013 1.00 17.83 286 ARG A C 1
ATOM 633 O O . ARG A 1 81 ? 28.897 18.873 -10.953 1.00 17.50 286 ARG A O 1
ATOM 641 N N . ASN A 1 82 ? 27.551 17.250 -10.183 1.00 17.09 287 ASN A N 1
ATOM 642 C CA . ASN A 1 82 ? 27.150 16.847 -11.518 1.00 18.92 287 ASN A CA 1
ATOM 643 C C . ASN A 1 82 ? 26.275 17.907 -12.170 1.00 18.42 287 ASN A C 1
ATOM 644 O O . ASN A 1 82 ? 26.352 18.114 -13.378 1.00 21.78 287 ASN A O 1
ATOM 649 N N . LEU A 1 83 ? 25.450 18.591 -11.386 1.00 17.16 288 LEU A N 1
ATOM 650 C CA . LEU A 1 83 ? 24.609 19.636 -11.963 1.00 18.54 288 LEU A CA 1
ATOM 651 C C . LEU A 1 83 ? 25.508 20.781 -12.431 1.00 17.13 288 LEU A C 1
ATOM 652 O O . LEU A 1 83 ? 25.327 21.321 -13.524 1.00 16.92 288 LEU A O 1
ATOM 657 N N . ILE A 1 84 ? 26.493 21.139 -11.611 1.00 16.92 289 ILE A N 1
ATOM 658 C CA . ILE A 1 84 ? 27.418 22.209 -11.975 1.00 15.67 289 ILE A CA 1
ATOM 659 C C . ILE A 1 84 ? 28.181 21.854 -13.252 1.00 16.61 289 ILE A C 1
ATOM 660 O O . ILE A 1 84 ? 28.277 22.660 -14.184 1.00 16.92 289 ILE A O 1
ATOM 665 N N . SER A 1 85 ? 28.704 20.636 -13.304 1.00 17.57 290 SER A N 1
ATOM 666 C CA . SER A 1 85 ? 29.440 20.179 -14.474 1.00 18.50 290 SER A CA 1
ATOM 667 C C . SER A 1 85 ? 28.578 20.192 -15.739 1.00 19.62 290 SER A C 1
ATOM 668 O O . SER A 1 85 ? 29.051 20.579 -16.806 1.00 22.08 290 SER A O 1
ATOM 671 N N . ASP A 1 86 ? 27.322 19.765 -15.627 1.00 20.30 291 ASP A N 1
ATOM 672 C CA . ASP A 1 86 ? 26.424 19.751 -16.784 1.00 21.75 291 ASP A CA 1
ATOM 673 C C . ASP A 1 86 ? 26.083 21.175 -17.195 1.00 19.35 291 ASP A C 1
ATOM 674 O O . ASP A 1 86 ? 26.004 21.482 -18.383 1.00 15.88 291 ASP A O 1
ATOM 679 N N . TYR A 1 87 ? 25.878 22.046 -16.212 1.00 18.41 292 TYR A N 1
ATOM 680 C CA . TYR A 1 87 ? 25.570 23.442 -16.507 1.00 18.93 292 TYR A CA 1
ATOM 681 C C . TYR A 1 87 ? 26.749 24.049 -17.246 1.00 17.52 292 TYR A C 1
ATOM 682 O O . TYR A 1 87 ? 26.577 24.753 -18.240 1.00 16.91 292 TYR A O 1
ATOM 691 N N . ASP A 1 88 ? 27.948 23.757 -16.756 1.00 18.11 293 ASP A N 1
ATOM 692 C CA . ASP A 1 88 ? 29.181 24.253 -17.359 1.00 17.28 293 ASP A CA 1
ATOM 693 C C . ASP A 1 88 ? 29.291 23.787 -18.807 1.00 18.67 293 ASP A C 1
ATOM 694 O O . ASP A 1 88 ? 29.618 24.583 -19.693 1.00 18.23 293 ASP A O 1
ATOM 699 N N . LYS A 1 89 ? 29.014 22.508 -19.057 1.00 18.47 294 LYS A N 1
ATOM 700 C CA . LYS A 1 89 ? 29.087 21.980 -20.421 1.00 20.67 294 LYS A CA 1
ATOM 701 C C . LYS A 1 89 ? 28.051 22.599 -21.348 1.00 18.50 294 LYS A C 1
ATOM 702 O O . LYS A 1 89 ? 28.358 22.936 -22.492 1.00 19.08 294 LYS A O 1
ATOM 708 N N . LEU A 1 90 ? 26.823 22.743 -20.866 1.00 18.95 295 LEU A N 1
ATOM 709 C CA . LEU A 1 90 ? 25.761 23.323 -21.686 1.00 19.46 295 LEU A CA 1
ATOM 710 C C . LEU A 1 90 ? 26.044 24.806 -21.950 1.00 19.68 295 LEU A C 1
ATOM 711 O O . LEU A 1 90 ? 25.790 25.310 -23.045 1.00 17.62 295 LEU A O 1
ATOM 716 N N . PHE A 1 91 ? 26.579 25.503 -20.953 1.00 20.78 296 PHE A N 1
ATOM 717 C CA . PHE A 1 91 ? 26.899 26.917 -21.124 1.00 22.67 296 PHE A CA 1
ATOM 718 C C . PHE A 1 91 ? 27.939 27.102 -22.221 1.00 23.01 296 PHE A C 1
ATOM 719 O O . PHE A 1 91 ? 27.857 28.046 -23.006 1.00 25.70 296 PHE A O 1
ATOM 727 N N . LEU A 1 92 ? 28.914 26.197 -22.272 1.00 23.05 297 LEU A N 1
ATOM 728 C CA . LEU A 1 92 ? 29.969 26.248 -23.284 1.00 22.58 297 LEU A CA 1
ATOM 729 C C . LEU A 1 92 ? 29.407 25.965 -24.677 1.00 23.90 297 LEU A C 1
ATOM 730 O O . LEU A 1 92 ? 29.870 26.526 -25.670 1.00 24.08 297 LEU A O 1
ATOM 735 N N . MET A 1 93 ? 28.420 25.078 -24.756 1.00 24.40 298 MET A N 1
ATOM 736 C CA . MET A 1 93 ? 27.806 24.773 -26.040 1.00 21.14 298 MET A CA 1
ATOM 737 C C . MET A 1 93 ? 27.005 26.012 -26.419 1.00 21.79 298 MET A C 1
ATOM 738 O O . MET A 1 93 ? 26.897 26.375 -27.590 1.00 21.47 298 MET A O 1
ATOM 743 N N . PHE A 1 94 ? 26.457 26.661 -25.402 1.00 21.93 299 PHE A N 1
ATOM 744 C CA . PHE A 1 94 ? 25.666 27.868 -25.576 1.00 24.28 299 PHE A CA 1
ATOM 745 C C . PHE A 1 94 ? 26.482 29.020 -26.164 1.00 25.59 299 PHE A C 1
ATOM 746 O O . PHE A 1 94 ? 26.006 29.714 -27.062 1.00 25.17 299 PHE A O 1
ATOM 754 N N . LYS A 1 95 ? 27.697 29.239 -25.652 1.00 25.72 300 LYS A N 1
ATOM 755 C CA . LYS A 1 95 ? 28.545 30.319 -26.159 1.00 23.87 300 LYS A CA 1
ATOM 756 C C . LYS A 1 95 ? 29.014 29.982 -27.565 1.00 23.46 300 LYS A C 1
ATOM 757 O O . LYS A 1 95 ? 29.187 30.872 -28.400 1.00 21.97 300 LYS A O 1
ATOM 763 N N . GLY A 1 96 ? 29.216 28.688 -27.811 1.00 23.39 301 GLY A N 1
ATOM 764 C CA . GLY A 1 96 ? 29.673 28.226 -29.108 1.00 21.47 301 GLY A CA 1
ATOM 765 C C . GLY A 1 96 ? 28.648 28.438 -30.201 1.00 23.68 301 GLY A C 1
ATOM 766 O O . GLY A 1 96 ? 29.001 28.790 -31.321 1.00 24.96 301 GLY A O 1
ATOM 767 N N . LEU A 1 97 ? 27.376 28.222 -29.883 1.00 24.14 302 LEU A N 1
ATOM 768 C CA . LEU A 1 97 ? 26.304 28.398 -30.858 1.00 22.74 302 LEU A CA 1
ATOM 769 C C . LEU A 1 97 ? 26.052 29.878 -31.064 1.00 24.77 302 LEU A C 1
ATOM 770 O O . LEU A 1 97 ? 25.730 30.317 -32.165 1.00 25.85 302 LEU A O 1
ATOM 775 N N . ILE A 1 98 ? 26.183 30.637 -29.981 1.00 26.71 303 ILE A N 1
ATOM 776 C CA . ILE A 1 98 ? 25.989 32.078 -30.005 1.00 28.72 303 ILE A CA 1
ATOM 777 C C . ILE A 1 98 ? 26.988 32.698 -30.971 1.00 32.64 303 ILE A C 1
ATOM 778 O O . ILE A 1 98 ? 26.671 33.640 -31.693 1.00 33.67 303 ILE A O 1
ATOM 783 N N . GLN A 1 99 ? 28.195 32.147 -30.979 1.00 36.27 304 GLN A N 1
ATOM 784 C CA . GLN A 1 99 ? 29.273 32.638 -31.821 1.00 42.38 304 GLN A CA 1
ATOM 785 C C . GLN A 1 99 ? 29.169 32.224 -33.286 1.00 43.89 304 GLN A C 1
ATOM 786 O O . GLN A 1 99 ? 29.890 32.747 -34.132 1.00 45.36 304 GLN A O 1
ATOM 792 N N . ARG A 1 100 ? 28.284 31.281 -33.590 1.00 44.04 305 ARG A N 1
ATOM 793 C CA . ARG A 1 100 ? 28.108 30.848 -34.968 1.00 43.48 305 ARG A CA 1
ATOM 794 C C . ARG A 1 100 ? 26.899 31.533 -35.591 1.00 43.28 305 ARG A C 1
ATOM 795 O O . ARG A 1 100 ? 26.812 31.683 -36.812 1.00 42.48 305 ARG A O 1
ATOM 803 N N . SER A 1 101 ? 25.968 31.947 -34.741 1.00 42.54 306 SER A N 1
ATOM 804 C CA . SER A 1 101 ? 24.768 32.639 -35.191 1.00 42.32 306 SER A CA 1
ATOM 805 C C . SER A 1 101 ? 25.096 34.127 -35.162 1.00 42.09 306 SER A C 1
ATOM 806 O O . SER A 1 101 ? 24.234 34.977 -35.381 1.00 41.24 306 SER A O 1
ATOM 809 N N . ASN A 1 102 ? 26.364 34.424 -34.890 1.00 41.67 307 ASN A N 1
ATOM 810 C CA . ASN A 1 102 ? 26.848 35.794 -34.791 1.00 41.70 307 ASN A CA 1
ATOM 811 C C . ASN A 1 102 ? 25.969 36.648 -33.873 1.00 41.35 307 ASN A C 1
ATOM 812 O O . ASN A 1 102 ? 25.564 37.763 -34.223 1.00 41.77 307 ASN A O 1
ATOM 817 N N . TYR A 1 103 ? 25.672 36.102 -32.695 1.00 39.23 308 TYR A N 1
ATOM 818 C CA . TYR A 1 103 ? 24.873 36.789 -31.686 1.00 37.31 308 TYR A CA 1
ATOM 819 C C . TYR A 1 103 ? 25.786 37.044 -30.494 1.00 34.73 308 TYR A C 1
ATOM 820 O O . TYR A 1 103 ? 26.993 36.803 -30.565 1.00 32.33 308 TYR A O 1
ATOM 829 N N . GLN A 1 104 ? 25.208 37.526 -29.399 1.00 31.93 309 GLN A N 1
ATOM 830 C CA . GLN A 1 104 ? 25.969 37.786 -28.184 1.00 29.22 309 GLN A CA 1
ATOM 831 C C . GLN A 1 104 ? 25.106 37.465 -26.978 1.00 26.57 309 GLN A C 1
ATOM 832 O O . GLN A 1 104 ? 23.880 37.426 -27.079 1.00 25.43 309 GLN A O 1
ATOM 838 N N . TYR A 1 105 ? 25.744 37.242 -25.834 1.00 25.62 310 TYR A N 1
ATOM 839 C CA . TYR A 1 105 ? 25.003 36.956 -24.609 1.00 26.89 310 TYR A CA 1
ATOM 840 C C . TYR A 1 105 ? 25.403 37.952 -23.529 1.00 28.35 310 TYR A C 1
ATOM 841 O O . TYR A 1 105 ? 26.440 38.602 -23.619 1.00 26.44 310 TYR A O 1
ATOM 850 N N . SER A 1 106 ? 24.575 38.070 -22.505 1.00 29.74 311 SER A N 1
ATOM 851 C CA . SER A 1 106 ? 24.868 38.984 -21.417 1.00 31.57 311 SER A CA 1
ATOM 852 C C . SER A 1 106 ? 24.040 38.604 -20.203 1.00 31.79 311 SER A C 1
ATOM 853 O O . SER A 1 106 ? 23.269 37.642 -20.243 1.00 31.13 311 SER A O 1
ATOM 856 N N . PHE A 1 107 ? 24.208 39.356 -19.121 1.00 34.22 312 PHE A N 1
ATOM 857 C CA . PHE A 1 107 ? 23.460 39.108 -17.894 1.00 36.46 312 PHE A CA 1
ATOM 858 C C . PHE A 1 107 ? 22.664 40.360 -17.547 1.00 36.97 312 PHE A C 1
ATOM 859 O O . PHE A 1 107 ? 21.425 40.258 -17.406 1.00 37.93 312 PHE A O 1
ATOM 867 N N . MET B 1 1 ? 24.415 -4.188 38.249 1.00 32.03 206 MET B N 1
ATOM 868 C CA . MET B 1 1 ? 24.859 -4.038 39.675 1.00 31.89 206 MET B CA 1
ATOM 869 C C . MET B 1 1 ? 23.741 -3.428 40.517 1.00 32.36 206 MET B C 1
ATOM 870 O O . MET B 1 1 ? 22.799 -2.847 39.978 1.00 31.41 206 MET B O 1
ATOM 875 N N . HIS B 1 2 ? 23.839 -3.569 41.835 1.00 33.61 207 HIS B N 1
ATOM 876 C CA . HIS B 1 2 ? 22.815 -3.032 42.726 1.00 34.91 207 HIS B CA 1
ATOM 877 C C . HIS B 1 2 ? 23.302 -2.109 43.843 1.00 33.91 207 HIS B C 1
ATOM 878 O O . HIS B 1 2 ? 22.528 -1.301 44.365 1.00 35.34 207 HIS B O 1
ATOM 885 N N . SER B 1 3 ? 24.568 -2.224 44.225 1.00 31.76 208 SER B N 1
ATOM 886 C CA . SER B 1 3 ? 25.094 -1.368 45.284 1.00 31.38 208 SER B CA 1
ATOM 887 C C . SER B 1 3 ? 24.990 0.098 44.864 1.00 30.31 208 SER B C 1
ATOM 888 O O . SER B 1 3 ? 25.376 0.461 43.756 1.00 30.73 208 SER B O 1
ATOM 891 N N . LEU B 1 4 ? 24.456 0.934 45.747 1.00 28.31 209 LEU B N 1
ATOM 892 C CA . LEU B 1 4 ? 24.308 2.349 45.446 1.00 25.85 209 LEU B CA 1
ATOM 893 C C . LEU B 1 4 ? 25.679 2.919 45.108 1.00 26.20 209 LEU B C 1
ATOM 894 O O . LEU B 1 4 ? 25.815 3.743 44.204 1.00 25.95 209 LEU B O 1
ATOM 899 N N . GLN B 1 5 ? 26.695 2.455 45.832 1.00 26.89 210 GLN B N 1
ATOM 900 C CA . GLN B 1 5 ? 28.065 2.898 45.617 1.00 27.12 210 GLN B CA 1
ATOM 901 C C . GLN B 1 5 ? 28.572 2.599 44.211 1.00 27.00 210 GLN B C 1
ATOM 902 O O . GLN B 1 5 ? 29.474 3.277 43.726 1.00 28.55 210 GLN B O 1
ATOM 908 N N . ASN B 1 6 ? 28.012 1.583 43.560 1.00 25.55 211 ASN B N 1
ATOM 909 C CA . ASN B 1 6 ? 28.463 1.219 42.215 1.00 24.99 211 ASN B CA 1
ATOM 910 C C . ASN B 1 6 ? 27.564 1.708 41.082 1.00 24.01 211 ASN B C 1
ATOM 911 O O . ASN B 1 6 ? 28.052 2.129 40.032 1.00 23.56 211 ASN B O 1
ATOM 916 N N . VAL B 1 7 ? 26.254 1.639 41.287 1.00 23.46 212 VAL B N 1
ATOM 917 C CA . VAL B 1 7 ? 25.303 2.051 40.261 1.00 24.38 212 VAL B CA 1
ATOM 918 C C . VAL B 1 7 ? 25.361 3.543 39.970 1.00 23.52 212 VAL B C 1
ATOM 919 O O . VAL B 1 7 ? 25.421 3.959 38.812 1.00 22.75 212 VAL B O 1
ATOM 923 N N . ILE B 1 8 ? 25.342 4.353 41.017 1.00 22.23 213 ILE B N 1
ATOM 924 C CA . ILE B 1 8 ? 25.387 5.789 40.829 1.00 23.17 213 ILE B CA 1
ATOM 925 C C . ILE B 1 8 ? 26.561 6.257 39.961 1.00 24.11 213 ILE B C 1
ATOM 926 O O . ILE B 1 8 ? 26.345 6.863 38.912 1.00 24.52 213 ILE B O 1
ATOM 931 N N . PRO B 1 9 ? 27.812 5.981 40.369 1.00 23.60 214 PRO B N 1
ATOM 932 C CA . PRO B 1 9 ? 28.931 6.431 39.532 1.00 23.86 214 PRO B CA 1
ATOM 933 C C . PRO B 1 9 ? 28.915 5.816 38.137 1.00 24.43 214 PRO B C 1
ATOM 934 O O . PRO B 1 9 ? 29.254 6.474 37.150 1.00 24.77 214 PRO B O 1
ATOM 938 N N . GLN B 1 10 ? 28.507 4.555 38.053 1.00 26.60 215 GLN B N 1
ATOM 939 C CA . GLN B 1 10 ? 28.425 3.865 36.772 1.00 26.21 215 GLN B CA 1
ATOM 940 C C . GLN B 1 10 ? 27.412 4.568 35.865 1.00 26.34 215 GLN B C 1
ATOM 941 O O . GLN B 1 10 ? 27.685 4.791 34.692 1.00 27.10 215 GLN B O 1
ATOM 947 N N . GLN B 1 11 ? 26.249 4.925 36.405 1.00 25.65 216 GLN B N 1
ATOM 948 C CA . GLN B 1 11 ? 25.233 5.611 35.604 1.00 27.20 216 GLN B CA 1
ATOM 949 C C . GLN B 1 11 ? 25.715 7.009 35.227 1.00 27.19 216 GLN B C 1
ATOM 950 O O . GLN B 1 11 ? 25.410 7.517 34.149 1.00 29.18 216 GLN B O 1
ATOM 956 N N . GLN B 1 12 ? 26.468 7.625 36.125 1.00 26.90 217 GLN B N 1
ATOM 957 C CA . GLN B 1 12 ? 27.026 8.951 35.894 1.00 26.68 217 GLN B CA 1
ATOM 958 C C . GLN B 1 12 ? 27.950 8.895 34.691 1.00 24.87 217 GLN B C 1
ATOM 959 O O . GLN B 1 12 ? 27.930 9.776 33.839 1.00 25.01 217 GLN B O 1
ATOM 965 N N . ALA B 1 13 ? 28.771 7.851 34.639 1.00 24.71 218 ALA B N 1
ATOM 966 C CA . ALA B 1 13 ? 29.721 7.672 33.554 1.00 24.73 218 ALA B CA 1
ATOM 967 C C . ALA B 1 13 ? 28.974 7.447 32.256 1.00 25.09 218 ALA B C 1
ATOM 968 O O . ALA B 1 13 ? 29.394 7.905 31.187 1.00 25.03 218 ALA B O 1
ATOM 970 N N . HIS B 1 14 ? 27.864 6.730 32.362 1.00 24.92 219 HIS B N 1
ATOM 971 C CA . HIS B 1 14 ? 27.024 6.424 31.217 1.00 25.46 219 HIS B CA 1
ATOM 972 C C . HIS B 1 14 ? 26.417 7.721 30.690 1.00 25.24 219 HIS B C 1
ATOM 973 O O . HIS B 1 14 ? 26.347 7.943 29.485 1.00 25.35 219 HIS B O 1
ATOM 980 N N . ILE B 1 15 ? 25.971 8.579 31.598 1.00 25.54 220 ILE B N 1
ATOM 981 C CA . ILE B 1 15 ? 25.387 9.851 31.202 1.00 24.89 220 ILE B CA 1
ATOM 982 C C . ILE B 1 15 ? 26.417 10.721 30.492 1.00 26.12 220 ILE B C 1
ATOM 983 O O . ILE B 1 15 ? 26.117 11.328 29.468 1.00 27.43 220 ILE B O 1
ATOM 988 N N . ALA B 1 16 ? 27.629 10.773 31.037 1.00 25.45 221 ALA B N 1
ATOM 989 C CA . ALA B 1 16 ? 28.694 11.572 30.448 1.00 26.37 221 ALA B CA 1
ATOM 990 C C . ALA B 1 16 ? 29.046 11.072 29.053 1.00 28.67 221 ALA B C 1
ATOM 991 O O . ALA B 1 16 ? 29.544 11.830 28.217 1.00 30.84 221 ALA B O 1
ATOM 993 N N . GLU B 1 17 ? 28.789 9.794 28.801 1.00 30.63 222 GLU B N 1
ATOM 994 C CA . GLU B 1 17 ? 29.092 9.205 27.502 1.00 32.69 222 GLU B CA 1
ATOM 995 C C . GLU B 1 17 ? 28.031 9.523 26.464 1.00 32.28 222 GLU B C 1
ATOM 996 O O . GLU B 1 17 ? 28.349 9.730 25.291 1.00 33.55 222 GLU B O 1
ATOM 1002 N N . LEU B 1 18 ? 26.771 9.549 26.885 1.00 30.33 223 LEU B N 1
ATOM 1003 C CA . LEU B 1 18 ? 25.695 9.863 25.956 1.00 28.64 223 LEU B CA 1
ATOM 1004 C C . LEU B 1 18 ? 25.875 11.302 25.505 1.00 28.34 223 LEU B C 1
ATOM 1005 O O . LEU B 1 18 ? 25.617 11.638 24.349 1.00 26.29 223 LEU B O 1
ATOM 1010 N N . GLN B 1 19 ? 26.321 12.147 26.430 1.00 26.45 224 GLN B N 1
ATOM 1011 C CA . GLN B 1 19 ? 26.534 13.553 26.130 1.00 27.97 224 GLN B CA 1
ATOM 1012 C C . GLN B 1 19 ? 27.669 13.689 25.120 1.00 27.94 224 GLN B C 1
ATOM 1013 O O . GLN B 1 19 ? 27.525 14.367 24.102 1.00 27.03 224 GLN B O 1
ATOM 1019 N N . VAL B 1 20 ? 28.791 13.029 25.400 1.00 28.86 225 VAL B N 1
ATOM 1020 C CA . VAL B 1 20 ? 29.934 13.054 24.502 1.00 28.55 225 VAL B CA 1
ATOM 1021 C C . VAL B 1 20 ? 29.498 12.499 23.157 1.00 30.65 225 VAL B C 1
ATOM 1022 O O . VAL B 1 20 ? 29.956 12.948 22.103 1.00 32.47 225 VAL B O 1
ATOM 1026 N N . TYR B 1 21 ? 28.612 11.512 23.194 1.00 30.76 226 TYR B N 1
ATOM 1027 C CA . TYR B 1 21 ? 28.124 10.918 21.960 1.00 33.43 226 TYR B CA 1
ATOM 1028 C C . TYR B 1 21 ? 27.340 11.969 21.197 1.00 32.91 226 TYR B C 1
ATOM 1029 O O . TYR B 1 21 ? 27.656 12.276 20.054 1.00 32.28 226 TYR B O 1
ATOM 1038 N N . ASN B 1 22 ? 26.317 12.525 21.838 1.00 34.50 227 ASN B N 1
ATOM 1039 C CA . ASN B 1 22 ? 25.491 13.547 21.206 1.00 35.31 227 ASN B CA 1
ATOM 1040 C C . ASN B 1 22 ? 26.310 14.670 20.596 1.00 34.59 227 ASN B C 1
ATOM 1041 O O . ASN B 1 22 ? 26.082 15.061 19.451 1.00 33.01 227 ASN B O 1
ATOM 1046 N N . ASN B 1 23 ? 27.262 15.193 21.362 1.00 35.92 228 ASN B N 1
ATOM 1047 C CA . ASN B 1 23 ? 28.096 16.279 20.869 1.00 37.17 228 ASN B CA 1
ATOM 1048 C C . ASN B 1 23 ? 28.894 15.839 19.654 1.00 35.97 228 ASN B C 1
ATOM 1049 O O . ASN B 1 23 ? 29.080 16.615 18.722 1.00 36.03 228 ASN B O 1
ATOM 1054 N N . LYS B 1 24 ? 29.354 14.591 19.653 1.00 34.79 229 LYS B N 1
ATOM 1055 C CA . LYS B 1 24 ? 30.133 14.092 18.531 1.00 35.93 229 LYS B CA 1
ATOM 1056 C C . LYS B 1 24 ? 29.338 14.102 17.224 1.00 36.67 229 LYS B C 1
ATOM 1057 O O . LYS B 1 24 ? 29.865 14.483 16.176 1.00 35.98 229 LYS B O 1
ATOM 1063 N N . LEU B 1 25 ? 28.075 13.685 17.290 1.00 35.94 230 LEU B N 1
ATOM 1064 C CA . LEU B 1 25 ? 27.216 13.641 16.114 1.00 35.82 230 LEU B CA 1
ATOM 1065 C C . LEU B 1 25 ? 27.052 15.011 15.480 1.00 34.80 230 LEU B C 1
ATOM 1066 O O . LEU B 1 25 ? 27.203 15.160 14.266 1.00 35.54 230 LEU B O 1
ATOM 1071 N N . GLU B 1 26 ? 26.737 16.005 16.305 1.00 33.26 231 GLU B N 1
ATOM 1072 C CA . GLU B 1 26 ? 26.545 17.374 15.838 1.00 33.30 231 GLU B CA 1
ATOM 1073 C C . GLU B 1 26 ? 27.820 17.886 15.182 1.00 30.32 231 GLU B C 1
ATOM 1074 O O . GLU B 1 26 ? 27.807 18.359 14.048 1.00 30.10 231 GLU B O 1
ATOM 1080 N N . ARG B 1 27 ? 28.918 17.786 15.920 1.00 29.19 232 ARG B N 1
ATOM 1081 C CA . ARG B 1 27 ? 30.221 18.236 15.461 1.00 26.98 232 ARG B CA 1
ATOM 1082 C C . ARG B 1 27 ? 30.574 17.570 14.137 1.00 25.70 232 ARG B C 1
ATOM 1083 O O . ARG B 1 27 ? 30.991 18.229 13.185 1.00 22.72 232 ARG B O 1
ATOM 1091 N N . ASP B 1 28 ? 30.390 16.258 14.071 1.00 24.95 233 ASP B N 1
ATOM 1092 C CA . ASP B 1 28 ? 30.670 15.523 12.850 1.00 23.19 233 ASP B CA 1
ATOM 1093 C C . ASP B 1 28 ? 29.788 16.007 11.699 1.00 23.51 233 ASP B C 1
ATOM 1094 O O . ASP B 1 28 ? 30.249 16.067 10.565 1.00 23.32 233 ASP B O 1
ATOM 1099 N N . LEU B 1 29 ? 28.533 16.372 11.980 1.00 22.63 234 LEU B N 1
ATOM 1100 C CA . LEU B 1 29 ? 27.642 16.871 10.927 1.00 21.04 234 LEU B CA 1
ATOM 1101 C C . LEU B 1 29 ? 28.046 18.273 10.490 1.00 19.02 234 LEU B C 1
ATOM 1102 O O . LEU B 1 29 ? 28.025 18.593 9.298 1.00 16.60 234 LEU B O 1
ATOM 1107 N N . GLN B 1 30 ? 28.411 19.109 11.457 1.00 18.87 235 GLN B N 1
ATOM 1108 C CA . GLN B 1 30 ? 28.822 20.475 11.157 1.00 21.93 235 GLN B CA 1
ATOM 1109 C C . GLN B 1 30 ? 30.142 20.438 10.405 1.00 22.38 235 GLN B C 1
ATOM 1110 O O . GLN B 1 30 ? 30.437 21.307 9.587 1.00 24.90 235 GLN B O 1
ATOM 1116 N N . ASN B 1 31 ? 30.933 19.415 10.684 1.00 23.35 236 ASN B N 1
ATOM 1117 C CA . ASN B 1 31 ? 32.226 19.255 10.043 1.00 23.57 236 ASN B CA 1
ATOM 1118 C C . ASN B 1 31 ? 32.034 18.751 8.616 1.00 22.87 236 ASN B C 1
ATOM 1119 O O . ASN B 1 31 ? 32.745 19.158 7.704 1.00 22.28 236 ASN B O 1
ATOM 1124 N N . LYS B 1 32 ? 31.051 17.874 8.426 1.00 24.63 237 LYS B N 1
ATOM 1125 C CA . LYS B 1 32 ? 30.742 17.308 7.109 1.00 22.51 237 LYS B CA 1
ATOM 1126 C C . LYS B 1 32 ? 30.224 18.402 6.180 1.00 21.41 237 LYS B C 1
ATOM 1127 O O . LYS B 1 32 ? 30.460 18.373 4.967 1.00 20.67 237 LYS B O 1
ATOM 1133 N N . ILE B 1 33 ? 29.513 19.365 6.755 1.00 19.35 238 ILE B N 1
ATOM 1134 C CA . ILE B 1 33 ? 28.960 20.473 5.988 1.00 20.34 238 ILE B CA 1
ATOM 1135 C C . ILE B 1 33 ? 30.080 21.428 5.599 1.00 19.89 238 ILE B C 1
ATOM 1136 O O . ILE B 1 33 ? 30.118 21.950 4.485 1.00 20.99 238 ILE B O 1
ATOM 1141 N N . GLY B 1 34 ? 30.993 21.668 6.527 1.00 20.10 239 GLY B N 1
ATOM 1142 C CA . GLY B 1 34 ? 32.099 22.552 6.224 1.00 21.99 239 GLY B CA 1
ATOM 1143 C C . GLY B 1 34 ? 32.948 22.010 5.086 1.00 23.27 239 GLY B C 1
ATOM 1144 O O . GLY B 1 34 ? 33.270 22.747 4.152 1.00 24.52 239 GLY B O 1
ATOM 1145 N N . SER B 1 35 ? 33.304 20.726 5.145 1.00 21.07 240 SER B N 1
ATOM 1146 C CA . SER B 1 35 ? 34.131 20.131 4.098 1.00 21.52 240 SER B CA 1
ATOM 1147 C C . SER B 1 35 ? 33.399 20.105 2.768 1.00 20.73 240 SER B C 1
ATOM 1148 O O . SER B 1 35 ? 33.986 20.391 1.726 1.00 20.95 240 SER B O 1
ATOM 1151 N N . LEU B 1 36 ? 32.119 19.746 2.814 1.00 20.55 241 LEU B N 1
ATOM 1152 C CA . LEU B 1 36 ? 31.282 19.691 1.623 1.00 19.87 241 LEU B CA 1
ATOM 1153 C C . LEU B 1 36 ? 31.239 21.065 0.987 1.00 18.51 241 LEU B C 1
ATOM 1154 O O . LEU B 1 36 ? 31.415 21.216 -0.228 1.00 18.68 241 LEU B O 1
ATOM 1159 N N . THR B 1 37 ? 31.013 22.074 1.815 1.00 17.56 242 THR B N 1
ATOM 1160 C CA . THR B 1 37 ? 30.925 23.446 1.325 1.00 19.39 242 THR B CA 1
ATOM 1161 C C . THR B 1 37 ? 32.183 23.890 0.594 1.00 19.43 242 THR B C 1
ATOM 1162 O O . THR B 1 37 ? 32.106 24.372 -0.541 1.00 20.71 242 THR B O 1
ATOM 1166 N N . SER B 1 38 ? 33.339 23.718 1.232 1.00 16.07 243 SER B N 1
ATOM 1167 C CA . SER B 1 38 ? 34.611 24.092 0.621 1.00 14.69 243 SER B CA 1
ATOM 1168 C C . SER B 1 38 ? 34.845 23.278 -0.637 1.00 13.96 243 SER B C 1
ATOM 1169 O O . SER B 1 38 ? 35.328 23.789 -1.645 1.00 16.74 243 SER B O 1
ATOM 1172 N N . SER B 1 39 ? 34.513 21.996 -0.567 1.00 13.67 244 SER B N 1
ATOM 1173 C CA . SER B 1 39 ? 34.723 21.092 -1.694 1.00 13.83 244 SER B CA 1
ATOM 1174 C C . SER B 1 39 ? 33.980 21.521 -2.951 1.00 14.78 244 SER B C 1
ATOM 1175 O O . SER B 1 39 ? 34.511 21.425 -4.051 1.00 16.60 244 SER B O 1
ATOM 1178 N N . ILE B 1 40 ? 32.749 21.990 -2.789 1.00 15.86 245 ILE B N 1
ATOM 1179 C CA . ILE B 1 40 ? 31.955 22.439 -3.923 1.00 14.64 245 ILE B CA 1
ATOM 1180 C C . ILE B 1 40 ? 32.487 23.766 -4.432 1.00 14.41 245 ILE B C 1
ATOM 1181 O O . ILE B 1 40 ? 32.496 24.001 -5.641 1.00 14.89 245 ILE B O 1
ATOM 1186 N N . GLU B 1 41 ? 32.924 24.636 -3.520 1.00 14.91 246 GLU B N 1
ATOM 1187 C CA . GLU B 1 41 ? 33.466 25.939 -3.925 1.00 17.56 246 GLU B CA 1
ATOM 1188 C C . GLU B 1 41 ? 34.718 25.749 -4.778 1.00 17.77 246 GLU B C 1
ATOM 1189 O O . GLU B 1 41 ? 34.887 26.410 -5.803 1.00 21.43 246 GLU B O 1
ATOM 1195 N N . TRP B 1 42 ? 35.591 24.832 -4.375 1.00 17.82 247 TRP B N 1
ATOM 1196 C CA . TRP B 1 42 ? 36.798 24.598 -5.145 1.00 17.73 247 TRP B CA 1
ATOM 1197 C C . TRP B 1 42 ? 36.474 23.934 -6.477 1.00 19.29 247 TRP B C 1
ATOM 1198 O O . TRP B 1 42 ? 37.057 24.282 -7.512 1.00 17.28 247 TRP B O 1
ATOM 1209 N N . TYR B 1 43 ? 35.535 22.990 -6.464 1.00 19.68 248 TYR B N 1
ATOM 1210 C CA . TYR B 1 43 ? 35.146 22.306 -7.695 1.00 19.53 248 TYR B CA 1
ATOM 1211 C C . TYR B 1 43 ? 34.542 23.318 -8.670 1.00 20.29 248 TYR B C 1
ATOM 1212 O O . TYR B 1 43 ? 34.772 23.253 -9.881 1.00 20.26 248 TYR B O 1
ATOM 1221 N N . LEU B 1 44 ? 33.771 24.259 -8.136 1.00 20.37 249 LEU B N 1
ATOM 1222 C CA . LEU B 1 44 ? 33.143 25.290 -8.954 1.00 20.83 249 LEU B CA 1
ATOM 1223 C C . LEU B 1 44 ? 34.201 26.180 -9.615 1.00 21.62 249 LEU B C 1
ATOM 1224 O O . LEU B 1 44 ? 34.114 26.484 -10.805 1.00 22.78 249 LEU B O 1
ATOM 1229 N N . ARG B 1 45 ? 35.196 26.609 -8.844 1.00 23.26 250 ARG B N 1
ATOM 1230 C CA . ARG B 1 45 ? 36.267 27.438 -9.397 1.00 23.12 250 ARG B CA 1
ATOM 1231 C C . ARG B 1 45 ? 36.914 26.706 -10.567 1.00 21.81 250 ARG B C 1
ATOM 1232 O O . ARG B 1 45 ? 37.448 27.322 -11.480 1.00 24.83 250 ARG B O 1
ATOM 1240 N N . SER B 1 46 ? 36.837 25.385 -10.535 1.00 22.81 251 SER B N 1
ATOM 1241 C CA . SER B 1 46 ? 37.414 24.535 -11.568 1.00 22.77 251 SER B CA 1
ATOM 1242 C C . SER B 1 46 ? 36.644 24.550 -12.890 1.00 24.61 251 SER B C 1
ATOM 1243 O O . SER B 1 46 ? 37.137 24.055 -13.903 1.00 23.03 251 SER B O 1
ATOM 1246 N N . MET B 1 47 ? 35.435 25.109 -12.884 1.00 26.59 252 MET B N 1
ATOM 1247 C CA . MET B 1 47 ? 34.626 25.161 -14.100 1.00 25.85 252 MET B CA 1
ATOM 1248 C C . MET B 1 47 ? 35.044 26.313 -15.011 1.00 26.43 252 MET B C 1
ATOM 1249 O O . MET B 1 47 ? 35.771 27.218 -14.592 1.00 26.33 252 MET B O 1
ATOM 1254 N N . GLU B 1 48 ? 34.570 26.269 -16.256 1.00 27.65 253 GLU B N 1
ATOM 1255 C CA . GLU B 1 48 ? 34.864 27.295 -17.260 1.00 27.80 253 GLU B CA 1
ATOM 1256 C C . GLU B 1 48 ? 33.711 28.293 -17.328 1.00 28.02 253 GLU B C 1
ATOM 1257 O O . GLU B 1 48 ? 33.651 29.118 -18.237 1.00 28.67 253 GLU B O 1
ATOM 1263 N N . LEU B 1 49 ? 32.785 28.199 -16.382 1.00 26.64 254 LEU B N 1
ATOM 1264 C CA . LEU B 1 49 ? 31.633 29.094 -16.347 1.00 26.67 254 LEU B CA 1
ATOM 1265 C C . LEU B 1 49 ? 32.075 30.552 -16.214 1.00 27.67 254 LEU B C 1
ATOM 1266 O O . LEU B 1 49 ? 33.180 30.832 -15.750 1.00 26.77 254 LEU B O 1
ATOM 1271 N N . ASP B 1 50 ? 31.214 31.477 -16.629 1.00 28.10 255 ASP B N 1
ATOM 1272 C CA . ASP B 1 50 ? 31.534 32.893 -16.529 1.00 29.33 255 ASP B CA 1
ATOM 1273 C C . ASP B 1 50 ? 31.558 33.300 -15.062 1.00 30.28 255 ASP B C 1
ATOM 1274 O O . ASP B 1 50 ? 30.848 32.723 -14.231 1.00 28.75 255 ASP B O 1
ATOM 1279 N N . PRO B 1 51 ? 32.381 34.304 -14.727 1.00 30.21 256 PRO B N 1
ATOM 1280 C CA . PRO B 1 51 ? 32.524 34.814 -13.358 1.00 28.55 256 PRO B CA 1
ATOM 1281 C C . PRO B 1 51 ? 31.191 35.128 -12.688 1.00 28.98 256 PRO B C 1
ATOM 1282 O O . PRO B 1 51 ? 30.995 34.811 -11.514 1.00 29.23 256 PRO B O 1
ATOM 1286 N N . GLU B 1 52 ? 30.277 35.748 -13.432 1.00 28.46 257 GLU B N 1
ATOM 1287 C CA . GLU B 1 52 ? 28.967 36.103 -12.893 1.00 29.23 257 GLU B CA 1
ATOM 1288 C C . GLU B 1 52 ? 28.163 34.877 -12.474 1.00 28.33 257 GLU B C 1
ATOM 1289 O O . GLU B 1 52 ? 27.470 34.901 -11.458 1.00 27.69 257 GLU B O 1
ATOM 1295 N N . ILE B 1 53 ? 28.242 33.806 -13.252 1.00 27.32 258 ILE B N 1
ATOM 1296 C CA . ILE B 1 53 ? 27.514 32.590 -12.903 1.00 24.53 258 ILE B CA 1
ATOM 1297 C C . ILE B 1 53 ? 28.125 31.997 -11.632 1.00 22.87 258 ILE B C 1
ATOM 1298 O O . ILE B 1 53 ? 27.408 31.638 -10.695 1.00 23.13 258 ILE B O 1
ATOM 1303 N N . LYS B 1 54 ? 29.454 31.907 -11.609 1.00 20.29 259 LYS B N 1
ATOM 1304 C CA . LYS B 1 54 ? 30.179 31.357 -10.466 1.00 22.25 259 LYS B CA 1
ATOM 1305 C C . LYS B 1 54 ? 29.904 32.141 -9.197 1.00 21.55 259 LYS B C 1
ATOM 1306 O O . LYS B 1 54 ? 29.706 31.558 -8.125 1.00 21.99 259 LYS B O 1
ATOM 1312 N N . ALA B 1 55 ? 29.913 33.464 -9.317 1.00 21.33 260 ALA B N 1
ATOM 1313 C CA . ALA B 1 55 ? 29.666 34.335 -8.176 1.00 23.04 260 ALA B CA 1
ATOM 1314 C C . ALA B 1 55 ? 28.313 34.014 -7.568 1.00 21.33 260 ALA B C 1
ATOM 1315 O O . ALA B 1 55 ? 28.171 33.901 -6.351 1.00 23.12 260 ALA B O 1
ATOM 1317 N N . ASP B 1 56 ? 27.316 33.855 -8.426 1.00 24.26 261 ASP B N 1
ATOM 1318 C CA . ASP B 1 56 ? 25.969 33.546 -7.972 1.00 26.83 261 ASP B CA 1
ATOM 1319 C C . ASP B 1 56 ? 25.852 32.148 -7.346 1.00 23.84 261 ASP B C 1
ATOM 1320 O O . ASP B 1 56 ? 25.087 31.939 -6.415 1.00 24.71 261 ASP B O 1
ATOM 1325 N N . ILE B 1 57 ? 26.613 31.189 -7.851 1.00 21.73 262 ILE B N 1
ATOM 1326 C CA . ILE B 1 57 ? 26.557 29.840 -7.308 1.00 19.23 262 ILE B CA 1
ATOM 1327 C C . ILE B 1 57 ? 27.336 29.759 -6.008 1.00 20.74 262 ILE B C 1
ATOM 1328 O O . ILE B 1 57 ? 26.909 29.103 -5.053 1.00 19.23 262 ILE B O 1
ATOM 1333 N N . GLU B 1 58 ? 28.484 30.428 -5.969 1.00 20.46 263 GLU B N 1
ATOM 1334 C CA . GLU B 1 58 ? 29.310 30.426 -4.771 1.00 22.44 263 GLU B CA 1
ATOM 1335 C C . GLU B 1 58 ? 28.576 31.079 -3.601 1.00 23.49 263 GLU B C 1
ATOM 1336 O O . GLU B 1 58 ? 28.696 30.652 -2.448 1.00 22.12 263 GLU B O 1
ATOM 1342 N N . GLN B 1 59 ? 27.810 32.118 -3.908 1.00 24.63 264 GLN B N 1
ATOM 1343 C CA . GLN B 1 59 ? 27.065 32.839 -2.890 1.00 26.89 264 GLN B CA 1
ATOM 1344 C C . GLN B 1 59 ? 26.103 31.913 -2.147 1.00 24.58 264 GLN B C 1
ATOM 1345 O O . GLN B 1 59 ? 26.062 31.899 -0.919 1.00 27.43 264 GLN B O 1
ATOM 1351 N N . GLN B 1 60 ? 25.326 31.148 -2.900 1.00 22.66 265 GLN B N 1
ATOM 1352 C CA . GLN B 1 60 ? 24.344 30.226 -2.331 1.00 20.99 265 GLN B CA 1
ATOM 1353 C C . GLN B 1 60 ? 25.008 29.071 -1.591 1.00 19.49 265 GLN B C 1
ATOM 1354 O O . GLN B 1 60 ? 24.423 28.494 -0.672 1.00 17.20 265 GLN B O 1
ATOM 1360 N N . ILE B 1 61 ? 26.220 28.723 -2.015 1.00 17.36 266 ILE B N 1
ATOM 1361 C CA . ILE B 1 61 ? 26.962 27.627 -1.406 1.00 17.95 266 ILE B CA 1
ATOM 1362 C C . ILE B 1 61 ? 27.571 28.083 -0.089 1.00 19.27 266 ILE B C 1
ATOM 1363 O O . ILE B 1 61 ? 27.514 27.376 0.921 1.00 19.24 266 ILE B O 1
ATOM 1368 N N . ASN B 1 62 ? 28.143 29.279 -0.108 1.00 21.27 267 ASN B N 1
ATOM 1369 C CA . ASN B 1 62 ? 28.785 29.851 1.063 1.00 25.51 267 ASN B CA 1
ATOM 1370 C C . ASN B 1 62 ? 27.787 30.171 2.182 1.00 28.14 267 ASN B C 1
ATOM 1371 O O . ASN B 1 62 ? 28.163 30.279 3.352 1.00 28.50 267 ASN B O 1
ATOM 1376 N N . SER B 1 63 ? 26.517 30.307 1.816 1.00 29.36 268 SER B N 1
ATOM 1377 C CA . SER B 1 63 ? 25.473 30.648 2.773 1.00 28.99 268 SER B CA 1
ATOM 1378 C C . SER B 1 63 ? 24.791 29.454 3.453 1.00 28.88 268 SER B C 1
ATOM 1379 O O . SER B 1 63 ? 23.888 29.634 4.275 1.00 29.17 268 SER B O 1
ATOM 1382 N N . ILE B 1 64 ? 25.211 28.238 3.117 1.00 26.86 269 ILE B N 1
ATOM 1383 C CA . ILE B 1 64 ? 24.630 27.054 3.738 1.00 25.70 269 ILE B CA 1
ATOM 1384 C C . ILE B 1 64 ? 24.837 27.148 5.249 1.00 27.42 269 ILE B C 1
ATOM 1385 O O . ILE B 1 64 ? 25.929 27.492 5.714 1.00 29.69 269 ILE B O 1
ATOM 1390 N N . ASP B 1 65 ? 23.786 26.861 6.012 1.00 27.59 270 ASP B N 1
ATOM 1391 C CA . ASP B 1 65 ? 23.860 26.920 7.469 1.00 28.71 270 ASP B CA 1
ATOM 1392 C C . ASP B 1 65 ? 24.944 25.956 7.944 1.00 29.50 270 ASP B C 1
ATOM 1393 O O . ASP B 1 65 ? 24.915 24.768 7.625 1.00 29.38 270 ASP B O 1
ATOM 1398 N N . ALA B 1 66 ? 25.896 26.471 8.714 1.00 28.34 271 ALA B N 1
ATOM 1399 C CA . ALA B 1 66 ? 26.996 25.655 9.195 1.00 27.11 271 ALA B CA 1
ATOM 1400 C C . ALA B 1 66 ? 26.805 25.101 10.600 1.00 27.53 271 ALA B C 1
ATOM 1401 O O . ALA B 1 66 ? 27.608 24.279 11.056 1.00 29.65 271 ALA B O 1
ATOM 1403 N N . ILE B 1 67 ? 25.757 25.535 11.290 1.00 25.60 272 ILE B N 1
ATOM 1404 C CA . ILE B 1 67 ? 25.524 25.063 12.648 1.00 26.60 272 ILE B CA 1
ATOM 1405 C C . ILE B 1 67 ? 24.401 24.034 12.777 1.00 26.90 272 ILE B C 1
ATOM 1406 O O . ILE B 1 67 ? 24.576 23.010 13.441 1.00 27.74 272 ILE B O 1
ATOM 1411 N N . ASN B 1 68 ? 23.254 24.306 12.153 1.00 25.00 273 ASN B N 1
ATOM 1412 C CA . ASN B 1 68 ? 22.107 23.403 12.227 1.00 24.21 273 ASN B CA 1
ATOM 1413 C C . ASN B 1 68 ? 22.031 22.521 10.985 1.00 24.59 273 ASN B C 1
ATOM 1414 O O . ASN B 1 68 ? 21.750 23.000 9.886 1.00 23.17 273 ASN B O 1
ATOM 1419 N N . PRO B 1 69 ? 22.280 21.213 11.146 1.00 24.82 274 PRO B N 1
ATOM 1420 C CA . PRO B 1 69 ? 22.240 20.259 10.028 1.00 24.29 274 PRO B CA 1
ATOM 1421 C C . PRO B 1 69 ? 20.909 20.180 9.275 1.00 23.63 274 PRO B C 1
ATOM 1422 O O . PRO B 1 69 ? 20.890 19.886 8.079 1.00 24.40 274 PRO B O 1
ATOM 1426 N N . LEU B 1 70 ? 19.800 20.430 9.966 1.00 21.31 275 LEU B N 1
ATOM 1427 C CA . LEU B 1 70 ? 18.499 20.371 9.316 1.00 21.13 275 LEU B CA 1
ATOM 1428 C C . LEU B 1 70 ? 18.344 21.516 8.331 1.00 21.55 275 LEU B C 1
ATOM 1429 O O . LEU B 1 70 ? 17.801 21.329 7.240 1.00 18.32 275 LEU B O 1
ATOM 1434 N N . HIS B 1 71 ? 18.820 22.698 8.717 1.00 23.62 276 HIS B N 1
ATOM 1435 C CA . HIS B 1 71 ? 18.742 23.868 7.854 1.00 24.84 276 HIS B CA 1
ATOM 1436 C C . HIS B 1 71 ? 19.758 23.778 6.730 1.00 25.35 276 HIS B C 1
ATOM 1437 O O . HIS B 1 71 ? 19.574 24.382 5.673 1.00 26.12 276 HIS B O 1
ATOM 1444 N N . ALA B 1 72 ? 20.830 23.028 6.967 1.00 25.72 277 ALA B N 1
ATOM 1445 C CA . ALA B 1 72 ? 21.870 22.839 5.967 1.00 23.41 277 ALA B CA 1
ATOM 1446 C C . ALA B 1 72 ? 21.238 22.045 4.836 1.00 21.21 277 ALA B C 1
ATOM 1447 O O . ALA B 1 72 ? 21.462 22.324 3.658 1.00 19.13 277 ALA B O 1
ATOM 1449 N N . PHE B 1 73 ? 20.420 21.068 5.213 1.00 23.18 278 PHE B N 1
ATOM 1450 C CA . PHE B 1 73 ? 19.734 20.212 4.254 1.00 26.82 278 PHE B CA 1
ATOM 1451 C C . PHE B 1 73 ? 18.732 20.964 3.381 1.00 29.77 278 PHE B C 1
ATOM 1452 O O . PHE B 1 73 ? 18.584 20.650 2.196 1.00 34.71 278 PHE B O 1
ATOM 1460 N N . ASP B 1 74 ? 18.032 21.945 3.944 1.00 31.93 279 ASP B N 1
ATOM 1461 C CA . ASP B 1 74 ? 17.076 22.677 3.122 1.00 33.33 279 ASP B CA 1
ATOM 1462 C C . ASP B 1 74 ? 17.826 23.683 2.263 1.00 29.13 279 ASP B C 1
ATOM 1463 O O . ASP B 1 74 ? 17.399 23.997 1.149 1.00 28.33 279 ASP B O 1
ATOM 1468 N N . ASP B 1 75 ? 18.953 24.174 2.775 1.00 25.20 280 ASP B N 1
ATOM 1469 C CA . ASP B 1 75 ? 19.764 25.109 2.011 1.00 23.72 280 ASP B CA 1
ATOM 1470 C C . ASP B 1 75 ? 20.374 24.370 0.825 1.00 20.19 280 ASP B C 1
ATOM 1471 O O . ASP B 1 75 ? 20.579 24.950 -0.237 1.00 15.85 280 ASP B O 1
ATOM 1476 N N . LEU B 1 76 ? 20.659 23.084 1.000 1.00 20.38 281 LEU B N 1
ATOM 1477 C CA . LEU B 1 76 ? 21.199 22.298 -0.106 1.00 20.23 281 LEU B CA 1
ATOM 1478 C C . LEU B 1 76 ? 20.051 22.065 -1.088 1.00 20.01 281 LEU B C 1
ATOM 1479 O O . LEU B 1 76 ? 20.225 22.150 -2.306 1.00 21.75 281 LEU B O 1
ATOM 1484 N N . GLU B 1 77 ? 18.867 21.799 -0.552 1.00 19.74 282 GLU B N 1
ATOM 1485 C CA . GLU B 1 77 ? 17.681 21.588 -1.379 1.00 20.76 282 GLU B CA 1
ATOM 1486 C C . GLU B 1 77 ? 17.460 22.811 -2.286 1.00 18.92 282 GLU B C 1
ATOM 1487 O O . GLU B 1 77 ? 17.245 22.685 -3.495 1.00 18.24 282 GLU B O 1
ATOM 1493 N N . SER B 1 78 ? 17.516 23.996 -1.692 1.00 18.41 283 SER B N 1
ATOM 1494 C CA . SER B 1 78 ? 17.339 25.242 -2.429 1.00 18.16 283 SER B CA 1
ATOM 1495 C C . SER B 1 78 ? 18.437 25.445 -3.472 1.00 16.71 283 SER B C 1
ATOM 1496 O O . SER B 1 78 ? 18.204 26.025 -4.532 1.00 19.05 283 SER B O 1
ATOM 1499 N N . VAL B 1 79 ? 19.642 24.981 -3.176 1.00 16.19 284 VAL B N 1
ATOM 1500 C CA . VAL B 1 79 ? 20.730 25.137 -4.126 1.00 16.40 284 VAL B CA 1
ATOM 1501 C C . VAL B 1 79 ? 20.449 24.279 -5.342 1.00 14.32 284 VAL B C 1
ATOM 1502 O O . VAL B 1 79 ? 20.523 24.736 -6.477 1.00 17.09 284 VAL B O 1
ATOM 1506 N N . ILE B 1 80 ? 20.122 23.023 -5.099 1.00 12.22 285 ILE B N 1
ATOM 1507 C CA . ILE B 1 80 ? 19.816 22.106 -6.177 1.00 11.90 285 ILE B CA 1
ATOM 1508 C C . ILE B 1 80 ? 18.631 22.623 -7.011 1.00 12.45 285 ILE B C 1
ATOM 1509 O O . ILE B 1 80 ? 18.687 22.625 -8.248 1.00 10.25 285 ILE B O 1
ATOM 1514 N N . ARG B 1 81 ? 17.566 23.067 -6.343 1.00 12.43 286 ARG B N 1
ATOM 1515 C CA . ARG B 1 81 ? 16.393 23.597 -7.047 1.00 16.80 286 ARG B CA 1
ATOM 1516 C C . ARG B 1 81 ? 16.758 24.782 -7.935 1.00 15.99 286 ARG B C 1
ATOM 1517 O O . ARG B 1 81 ? 16.301 24.865 -9.069 1.00 15.84 286 ARG B O 1
ATOM 1525 N N . ASN B 1 82 ? 17.595 25.687 -7.435 1.00 19.01 287 ASN B N 1
ATOM 1526 C CA . ASN B 1 82 ? 18.022 26.837 -8.232 1.00 19.29 287 ASN B CA 1
ATOM 1527 C C . ASN B 1 82 ? 18.875 26.379 -9.413 1.00 20.08 287 ASN B C 1
ATOM 1528 O O . ASN B 1 82 ? 18.759 26.915 -10.516 1.00 20.90 287 ASN B O 1
ATOM 1533 N N . LEU B 1 83 ? 19.750 25.403 -9.194 1.00 20.89 288 LEU B N 1
ATOM 1534 C CA . LEU B 1 83 ? 20.596 24.932 -10.293 1.00 20.51 288 LEU B CA 1
ATOM 1535 C C . LEU B 1 83 ? 19.735 24.341 -11.389 1.00 18.28 288 LEU B C 1
ATOM 1536 O O . LEU B 1 83 ? 19.936 24.621 -12.577 1.00 16.32 288 LEU B O 1
ATOM 1541 N N . ILE B 1 84 ? 18.762 23.531 -10.984 1.00 17.54 289 ILE B N 1
ATOM 1542 C CA . ILE B 1 84 ? 17.851 22.892 -11.933 1.00 19.58 289 ILE B CA 1
ATOM 1543 C C . ILE B 1 84 ? 17.081 23.942 -12.729 1.00 20.90 289 ILE B C 1
ATOM 1544 O O . ILE B 1 84 ? 16.876 23.795 -13.939 1.00 23.03 289 ILE B O 1
ATOM 1549 N N . SER B 1 85 ? 16.670 25.011 -12.058 1.00 20.52 290 SER B N 1
ATOM 1550 C CA . SER B 1 85 ? 15.945 26.075 -12.734 1.00 21.15 290 SER B CA 1
ATOM 1551 C C . SER B 1 85 ? 16.837 26.751 -13.763 1.00 19.73 290 SER B C 1
ATOM 1552 O O . SER B 1 85 ? 16.432 26.930 -14.906 1.00 20.00 290 SER B O 1
ATOM 1555 N N . ASP B 1 86 ? 18.051 27.126 -13.364 1.00 18.71 291 ASP B N 1
ATOM 1556 C CA . ASP B 1 86 ? 18.976 27.776 -14.291 1.00 20.16 291 ASP B CA 1
ATOM 1557 C C . ASP B 1 86 ? 19.278 26.871 -15.483 1.00 21.81 291 ASP B C 1
ATOM 1558 O O . ASP B 1 86 ? 19.258 27.313 -16.632 1.00 20.89 291 ASP B O 1
ATOM 1563 N N . TYR B 1 87 ? 19.558 25.601 -15.202 1.00 22.07 292 TYR B N 1
ATOM 1564 C CA . TYR B 1 87 ? 19.864 24.637 -16.253 1.00 21.20 292 TYR B CA 1
ATOM 1565 C C . TYR B 1 87 ? 18.682 24.568 -17.217 1.00 20.84 292 TYR B C 1
ATOM 1566 O O . TYR B 1 87 ? 18.861 24.563 -18.438 1.00 20.53 292 TYR B O 1
ATOM 1575 N N . ASP B 1 88 ? 17.474 24.532 -16.660 1.00 21.60 293 ASP B N 1
ATOM 1576 C CA . ASP B 1 88 ? 16.248 24.479 -17.456 1.00 21.10 293 ASP B CA 1
ATOM 1577 C C . ASP B 1 88 ? 16.167 25.702 -18.380 1.00 21.64 293 ASP B C 1
ATOM 1578 O O . ASP B 1 88 ? 15.939 25.574 -19.588 1.00 20.97 293 ASP B O 1
ATOM 1583 N N . LYS B 1 89 ? 16.362 26.888 -17.814 1.00 21.48 294 LYS B N 1
ATOM 1584 C CA . LYS B 1 89 ? 16.315 28.112 -18.607 1.00 22.35 294 LYS B CA 1
ATOM 1585 C C . LYS B 1 89 ? 17.316 28.053 -19.742 1.00 19.76 294 LYS B C 1
ATOM 1586 O O . LYS B 1 89 ? 16.971 28.310 -20.894 1.00 21.52 294 LYS B O 1
ATOM 1592 N N . LEU B 1 90 ? 18.560 27.715 -19.412 1.00 18.26 295 LEU B N 1
ATOM 1593 C CA . LEU B 1 90 ? 19.619 27.644 -20.410 1.00 15.88 295 LEU B CA 1
ATOM 1594 C C . LEU B 1 90 ? 19.324 26.596 -21.483 1.00 15.87 295 LEU B C 1
ATOM 1595 O O . LEU B 1 90 ? 19.636 26.793 -22.660 1.00 13.94 295 LEU B O 1
ATOM 1600 N N . PHE B 1 91 ? 18.721 25.482 -21.085 1.00 15.91 296 PHE B N 1
ATOM 1601 C CA . PHE B 1 91 ? 18.401 24.431 -22.043 1.00 18.85 296 PHE B CA 1
ATOM 1602 C C . PHE B 1 91 ? 17.461 24.933 -23.148 1.00 20.61 296 PHE B C 1
ATOM 1603 O O . PHE B 1 91 ? 17.682 24.657 -24.334 1.00 19.63 296 PHE B O 1
ATOM 1611 N N . LEU B 1 92 ? 16.421 25.672 -22.768 1.00 21.05 297 LEU B N 1
ATOM 1612 C CA . LEU B 1 92 ? 15.472 26.203 -23.745 1.00 22.80 297 LEU B CA 1
ATOM 1613 C C . LEU B 1 92 ? 16.203 27.089 -24.752 1.00 24.07 297 LEU B C 1
ATOM 1614 O O . LEU B 1 92 ? 15.965 27.005 -25.957 1.00 27.18 297 LEU B O 1
ATOM 1619 N N . MET B 1 93 ? 17.096 27.944 -24.264 1.00 22.30 298 MET B N 1
ATOM 1620 C CA . MET B 1 93 ? 17.852 28.807 -25.163 1.00 21.13 298 MET B CA 1
ATOM 1621 C C . MET B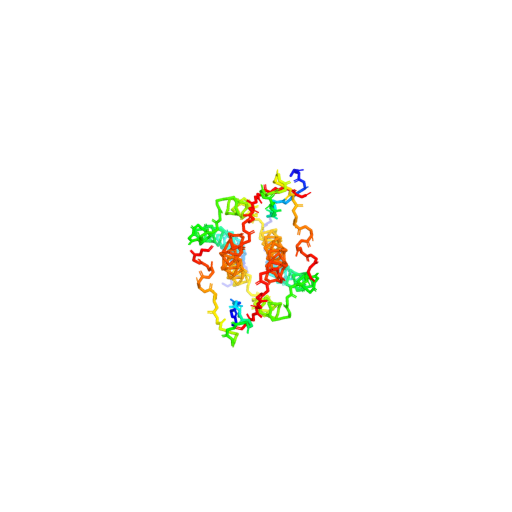 1 93 ? 18.705 27.947 -26.076 1.00 19.52 298 MET B C 1
ATOM 1622 O O . MET B 1 93 ? 18.872 28.240 -27.263 1.00 16.73 298 MET B O 1
ATOM 1627 N N . PHE B 1 94 ? 19.241 26.874 -25.508 1.00 19.18 299 PHE B N 1
ATOM 1628 C CA . PHE B 1 94 ? 20.061 25.942 -26.258 1.00 16.71 299 PHE B CA 1
ATOM 1629 C C . PHE B 1 94 ? 19.230 25.380 -27.402 1.00 16.75 299 PHE B C 1
ATOM 1630 O O . PHE B 1 94 ? 19.664 25.351 -28.557 1.00 16.41 299 PHE B O 1
ATOM 1638 N N . LYS B 1 95 ? 18.018 24.942 -27.082 1.00 18.26 300 LYS B N 1
ATOM 1639 C CA . LYS B 1 95 ? 17.139 24.382 -28.099 1.00 20.62 300 LYS B CA 1
ATOM 1640 C C . LYS B 1 95 ? 16.853 25.372 -29.226 1.00 21.83 300 LYS B C 1
ATOM 1641 O O . LYS B 1 95 ? 16.978 25.034 -30.410 1.00 21.50 300 LYS B O 1
ATOM 1647 N N . GLY B 1 96 ? 16.481 26.595 -28.863 1.00 20.81 301 GLY B N 1
ATOM 1648 C CA . GLY B 1 96 ? 16.195 27.594 -29.874 1.00 22.14 301 GLY B CA 1
ATOM 1649 C C . GLY B 1 96 ? 17.390 27.822 -30.776 1.00 23.37 301 GLY B C 1
ATOM 1650 O O . GLY B 1 96 ? 17.246 27.959 -31.989 1.00 24.17 301 GLY B O 1
ATOM 1651 N N . LEU B 1 97 ? 18.580 27.861 -30.190 1.00 23.55 302 LEU B N 1
ATOM 1652 C CA . LEU B 1 97 ? 19.790 28.063 -30.975 1.00 23.36 302 LEU B CA 1
ATOM 1653 C C . LEU B 1 97 ? 20.068 26.877 -31.888 1.00 22.87 302 LEU B C 1
ATOM 1654 O O . LEU B 1 97 ? 20.635 27.039 -32.965 1.00 23.34 302 LEU B O 1
ATOM 1659 N N . ILE B 1 98 ? 19.676 25.681 -31.459 1.00 23.03 303 ILE B N 1
ATOM 1660 C CA . ILE B 1 98 ? 19.899 24.489 -32.271 1.00 21.62 303 ILE B CA 1
ATOM 1661 C C . ILE B 1 98 ? 19.109 24.599 -33.565 1.00 22.45 303 ILE B C 1
ATOM 1662 O O . ILE B 1 98 ? 19.664 24.469 -34.655 1.00 21.42 303 ILE B O 1
ATOM 1667 N N . GLN B 1 99 ? 17.810 24.844 -33.439 1.00 25.14 304 GLN B N 1
ATOM 1668 C CA . GLN B 1 99 ? 16.939 24.989 -34.601 1.00 29.87 304 GLN B CA 1
ATOM 1669 C C . GLN B 1 99 ? 17.436 26.109 -35.508 1.00 32.12 304 GLN B C 1
ATOM 1670 O O . GLN B 1 99 ? 17.459 25.971 -36.732 1.00 31.43 304 GLN B O 1
ATOM 1676 N N . ARG B 1 100 ? 17.827 27.220 -34.897 1.00 32.78 305 ARG B N 1
ATOM 1677 C CA . ARG B 1 100 ? 18.333 28.363 -35.637 1.00 33.15 305 ARG B CA 1
ATOM 1678 C C . ARG B 1 100 ? 19.497 27.974 -36.540 1.00 32.94 305 ARG B C 1
ATOM 1679 O O . ARG B 1 100 ? 19.700 28.579 -37.595 1.00 33.62 305 ARG B O 1
ATOM 1681 N N . SER B 1 101 ? 20.259 26.966 -36.132 1.00 30.31 306 SER B N 1
ATOM 1682 C CA . SER B 1 101 ? 21.406 26.530 -36.926 1.00 30.25 306 SER B CA 1
ATOM 1683 C C . SER B 1 101 ? 21.125 25.288 -37.770 1.00 29.05 306 SER B C 1
ATOM 1684 O O . SER B 1 101 ? 22.004 24.814 -38.477 1.00 29.22 306 SER B O 1
ATOM 1687 N N . ASN B 1 102 ? 19.909 24.760 -37.696 1.00 28.80 307 ASN B N 1
ATOM 1688 C CA . ASN B 1 102 ? 19.569 23.553 -38.439 1.00 29.45 307 ASN B CA 1
ATOM 1689 C C . ASN B 1 102 ? 20.434 22.407 -37.946 1.00 27.91 307 ASN B C 1
ATOM 1690 O O . ASN B 1 102 ? 20.893 21.563 -38.717 1.00 26.01 307 ASN B O 1
ATOM 1695 N N . TYR B 1 103 ? 20.662 22.408 -36.641 1.00 27.25 308 TYR B N 1
ATOM 1696 C CA . TYR B 1 103 ? 21.447 21.379 -35.995 1.00 27.76 308 TYR B CA 1
ATOM 1697 C C . TYR B 1 103 ? 20.477 20.480 -35.271 1.00 24.93 308 TYR B C 1
ATOM 1698 O O . TYR B 1 103 ? 19.266 20.711 -35.285 1.00 25.53 308 TYR B O 1
ATOM 1707 N N . GLN B 1 104 ? 21.022 19.460 -34.630 1.00 24.43 309 GLN B N 1
ATOM 1708 C CA . GLN B 1 104 ? 20.223 18.519 -33.873 1.00 24.33 309 GLN B CA 1
ATOM 1709 C C . GLN B 1 104 ? 20.993 18.252 -32.593 1.00 24.25 309 GLN B C 1
ATOM 1710 O O . GLN B 1 104 ? 22.172 18.603 -32.489 1.00 23.28 309 GLN B O 1
ATOM 1716 N N . TYR B 1 105 ? 20.331 17.656 -31.610 1.00 24.33 310 TYR B N 1
ATOM 1717 C CA . TYR B 1 105 ? 20.995 17.324 -30.356 1.00 22.27 310 TYR B CA 1
ATOM 1718 C C . TYR B 1 105 ? 20.471 15.973 -29.897 1.00 22.33 310 TYR B C 1
ATOM 1719 O O . TYR B 1 105 ? 19.350 15.588 -30.229 1.00 22.44 310 TYR B O 1
ATOM 1728 N N . SER B 1 106 ? 21.290 15.246 -29.152 1.00 21.72 311 SER B N 1
ATOM 1729 C CA . SER B 1 106 ? 20.898 13.938 -28.664 1.00 23.59 311 SER B CA 1
ATOM 1730 C C . SER B 1 106 ? 21.600 13.681 -27.341 1.00 25.23 311 SER B C 1
ATOM 1731 O O . SER B 1 106 ? 22.425 14.482 -26.908 1.00 25.54 311 SER B O 1
ATOM 1734 N N . PHE B 1 107 ? 21.264 12.568 -26.697 1.00 28.08 312 PHE B N 1
ATOM 1735 C CA . PHE B 1 107 ? 21.876 12.216 -25.422 1.00 32.02 312 PHE B CA 1
ATOM 1736 C C . PHE B 1 107 ? 22.770 10.994 -25.537 1.00 33.79 312 PHE B C 1
ATOM 1737 O O . PHE B 1 107 ? 22.452 10.035 -26.246 1.00 36.22 312 PHE B O 1
ATOM 1745 N N . GLY B 1 108 ? 23.898 11.030 -24.842 1.00 35.62 313 GLY B N 1
ATOM 1746 C CA . GLY B 1 108 ? 24.824 9.910 -24.878 1.00 38.12 313 GLY B CA 1
ATOM 1747 C C . GLY B 1 108 ? 25.475 9.716 -23.522 1.00 39.41 313 GLY B C 1
ATOM 1748 O O . GLY B 1 108 ? 25.023 10.271 -22.523 1.00 40.43 313 GLY B O 1
ATOM 1749 N N . SER B 1 109 ? 26.533 8.915 -23.496 1.00 41.65 314 SER B N 1
ATOM 1750 C CA . SER B 1 109 ? 27.268 8.642 -22.270 1.00 40.95 314 SER B CA 1
ATOM 1751 C C . SER B 1 109 ? 28.719 9.041 -22.488 1.00 40.85 314 SER B C 1
ATOM 1752 O O . SER B 1 109 ? 29.179 9.127 -23.624 1.00 40.97 314 SER B O 1
ATOM 1754 N N . GLU B 1 110 ? 29.433 9.294 -21.398 1.00 41.57 315 GLU B N 1
ATOM 1755 C CA . GLU B 1 110 ? 30.836 9.681 -21.473 1.00 40.62 315 GLU B CA 1
ATOM 1756 C C . GLU B 1 110 ? 31.637 8.819 -20.507 1.00 41.23 315 GLU B C 1
ATOM 1757 O O . GLU B 1 110 ? 32.589 8.154 -20.973 1.00 40.70 315 GLU B O 1
ATOM 1760 N N . LYS C 2 7 ? 20.447 38.350 -11.763 1.00 52.24 138 LYS C N 1
ATOM 1761 C CA . LYS C 2 7 ? 21.204 38.246 -13.047 1.00 52.56 138 LYS C CA 1
ATOM 1762 C C . LYS C 2 7 ? 20.717 37.073 -13.911 1.00 50.62 138 LYS C C 1
ATOM 1763 O O . LYS C 2 7 ? 20.870 35.908 -13.530 1.00 50.01 138 LYS C O 1
ATOM 1765 N N . TH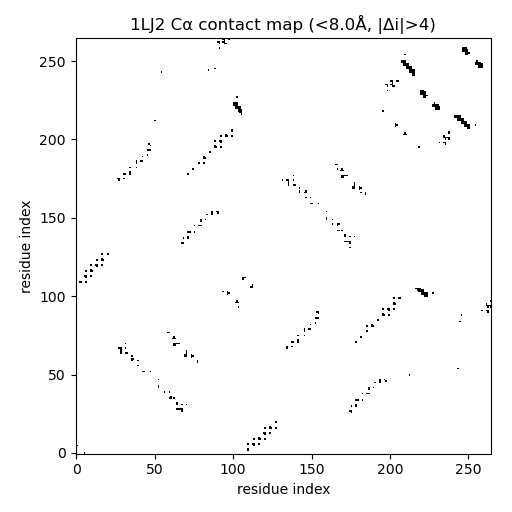R C 2 8 ? 20.135 37.384 -15.069 1.00 48.23 139 THR C N 1
ATOM 1766 C CA . THR C 2 8 ? 19.634 36.360 -15.995 1.00 45.19 139 THR C CA 1
ATOM 1767 C C . THR C 2 8 ? 20.454 36.367 -17.282 1.00 41.95 139 THR C C 1
ATOM 1768 O O . THR C 2 8 ? 21.029 37.392 -17.633 1.00 43.48 139 THR C O 1
ATOM 1772 N N . ILE C 2 9 ? 20.528 35.229 -17.969 1.00 38.65 140 ILE C N 1
ATOM 1773 C CA . ILE C 2 9 ? 21.271 35.153 -19.228 1.00 34.36 140 ILE C CA 1
ATOM 1774 C C . ILE C 2 9 ? 20.365 35.589 -20.378 1.00 34.18 140 ILE C C 1
ATOM 1775 O O . ILE C 2 9 ? 19.264 35.054 -20.553 1.00 32.36 140 ILE C O 1
ATOM 1780 N N . ARG C 2 10 ? 20.830 36.564 -21.155 1.00 32.49 141 ARG C N 1
ATOM 1781 C CA . ARG C 2 10 ? 20.048 37.087 -22.275 1.00 33.18 141 ARG C CA 1
ATOM 1782 C C . ARG C 2 10 ? 20.811 36.973 -23.593 1.00 32.44 141 ARG C C 1
ATOM 1783 O O . ARG C 2 10 ? 22.041 36.909 -23.608 1.00 32.37 141 ARG C O 1
ATOM 1791 N N . ILE C 2 11 ? 20.074 36.936 -24.698 1.00 32.41 142 ILE C N 1
ATOM 1792 C CA . ILE C 2 11 ? 20.685 36.823 -26.019 1.00 33.44 142 ILE C CA 1
ATOM 1793 C C . ILE C 2 11 ? 20.553 38.140 -26.778 1.00 34.65 142 ILE C C 1
ATOM 1794 O O . ILE C 2 11 ? 19.457 38.557 -27.149 1.00 32.70 142 ILE C O 1
ATOM 1799 N N . ARG C 2 12 ? 21.686 38.787 -27.009 1.00 37.55 143 ARG C N 1
ATOM 1800 C CA . ARG C 2 12 ? 21.714 40.060 -27.711 1.00 42.11 143 ARG C CA 1
ATOM 1801 C C . ARG C 2 12 ? 21.792 39.839 -29.215 1.00 43.11 143 ARG C C 1
ATOM 1802 O O . ARG C 2 12 ? 21.867 38.706 -29.678 1.00 45.54 143 ARG C O 1
ATOM 1810 N N . ASP C 2 13 ? 21.777 40.931 -29.972 1.00 44.23 144 ASP C N 1
ATOM 1811 C CA . ASP C 2 13 ? 21.876 40.868 -31.426 1.00 44.14 144 ASP C CA 1
ATOM 1812 C C . ASP C 2 13 ? 22.636 42.102 -31.902 1.00 44.02 144 ASP C C 1
ATOM 1813 O O . ASP C 2 13 ? 22.052 43.175 -32.055 1.00 44.05 144 ASP C O 1
ATOM 1818 N N . PRO C 2 14 ? 23.949 41.969 -32.145 1.00 44.06 145 PRO C N 1
ATOM 1819 C CA . PRO C 2 14 ? 24.717 43.133 -32.600 1.00 46.15 145 PRO C CA 1
ATOM 1820 C C . PRO C 2 14 ? 24.119 43.862 -33.811 1.00 46.67 145 PRO C C 1
ATOM 1821 O O . PRO C 2 14 ? 24.152 45.096 -33.877 1.00 46.77 145 PRO C O 1
ATOM 1825 N N . ASN C 2 15 ? 23.561 43.104 -34.754 1.00 45.73 146 ASN C N 1
ATOM 1826 C CA . ASN C 2 15 ? 22.971 43.691 -35.954 1.00 44.45 146 ASN C CA 1
ATOM 1827 C C . ASN C 2 15 ? 21.554 44.201 -35.727 1.00 44.10 146 ASN C C 1
ATOM 1828 O O . ASN C 2 15 ? 20.719 44.150 -36.631 1.00 46.43 146 ASN C O 1
ATOM 1833 N N . GLN C 2 16 ? 21.290 44.695 -34.520 1.00 42.20 147 GLN C N 1
ATOM 1834 C CA . GLN C 2 16 ? 19.977 45.225 -34.161 1.00 39.44 147 GLN C CA 1
ATOM 1835 C C . GLN C 2 16 ? 20.086 46.071 -32.895 1.00 39.67 147 GLN C C 1
ATOM 1836 O O . GLN C 2 16 ? 19.134 46.188 -32.113 1.00 38.92 147 GLN C O 1
ATOM 1842 N N . GLY C 2 17 ? 21.262 46.661 -32.703 1.00 39.52 148 GLY C N 1
ATOM 1843 C CA . GLY C 2 17 ? 21.491 47.501 -31.542 1.00 39.50 148 GLY C CA 1
ATOM 1844 C C . GLY C 2 17 ? 21.682 46.694 -30.278 1.00 40.40 148 GLY C C 1
ATOM 1845 O O . GLY C 2 17 ? 21.667 47.238 -29.170 1.00 40.53 148 GLY C O 1
ATOM 1846 N N . GLY C 2 18 ? 21.871 45.389 -30.438 1.00 39.31 149 GLY C N 1
ATOM 1847 C CA . GLY C 2 18 ? 22.055 44.542 -29.279 1.00 37.77 149 GLY C CA 1
ATOM 1848 C C . GLY C 2 18 ? 20.727 44.290 -28.598 1.00 37.96 149 GLY C C 1
ATOM 1849 O O . GLY C 2 18 ? 20.655 44.170 -27.370 1.00 37.57 149 GLY C O 1
ATOM 1850 N N . LYS C 2 19 ? 19.669 44.220 -29.400 1.00 38.32 150 LYS C N 1
ATOM 1851 C CA . LYS C 2 19 ? 18.335 43.965 -28.874 1.00 38.71 150 LYS C CA 1
ATOM 1852 C C . LYS C 2 19 ? 18.299 42.582 -28.220 1.00 38.63 150 LYS C C 1
ATOM 1853 O O . LYS C 2 19 ? 19.029 41.672 -28.629 1.00 37.87 150 LYS C O 1
ATOM 1855 N N . ASP C 2 20 ? 17.457 42.434 -27.199 1.00 39.96 151 ASP C N 1
ATOM 1856 C CA . ASP C 2 20 ? 17.324 41.162 -26.494 1.00 41.11 151 ASP C CA 1
ATOM 1857 C C . ASP C 2 20 ? 16.359 40.244 -27.232 1.00 40.39 151 ASP C C 1
ATOM 1858 O O . ASP C 2 20 ? 15.139 40.398 -27.131 1.00 39.89 151 ASP C O 1
ATOM 1863 N N . ILE C 2 21 ? 16.918 39.286 -27.967 1.00 39.10 152 ILE C N 1
ATOM 1864 C CA . ILE C 2 21 ? 16.135 38.323 -28.731 1.00 37.48 152 ILE C CA 1
ATOM 1865 C C . ILE C 2 21 ? 15.957 37.014 -27.954 1.00 36.79 152 ILE C C 1
ATOM 1866 O O . ILE C 2 21 ? 15.609 35.982 -28.525 1.00 36.45 152 ILE C O 1
ATOM 1871 N N . THR C 2 22 ? 16.189 37.072 -26.648 1.00 37.02 153 THR C N 1
ATOM 1872 C CA . THR C 2 22 ? 16.078 35.905 -25.778 1.00 38.63 153 THR C CA 1
ATOM 1873 C C . THR C 2 22 ? 14.780 35.115 -25.924 1.00 39.27 153 THR C C 1
ATOM 1874 O O . THR C 2 22 ? 14.783 34.013 -26.473 1.00 39.51 153 THR C O 1
ATOM 1878 N N . GLU C 2 23 ? 13.676 35.661 -25.420 1.00 40.67 154 GLU C N 1
ATOM 1879 C CA . GLU C 2 23 ? 12.396 34.960 -25.501 1.00 41.57 154 GLU C CA 1
ATOM 1880 C C . GLU C 2 23 ? 12.095 34.532 -26.938 1.00 41.86 154 GLU C C 1
ATOM 1881 O O . GLU C 2 23 ? 11.549 33.455 -27.163 1.00 42.01 154 GLU C O 1
ATOM 1883 N N . GLU C 2 24 ? 12.453 35.365 -27.911 1.00 41.79 155 GLU C N 1
ATOM 1884 C CA . GLU C 2 24 ? 12.230 35.010 -29.306 1.00 42.12 155 GLU C CA 1
ATOM 1885 C C . GLU C 2 24 ? 12.858 33.645 -29.573 1.00 42.51 155 GLU C C 1
ATOM 1886 O O . GLU C 2 24 ? 12.179 32.710 -29.994 1.00 43.46 155 GLU C O 1
ATOM 1892 N N . ILE C 2 25 ? 14.161 33.535 -29.328 1.00 42.58 156 ILE C N 1
ATOM 1893 C CA . ILE C 2 25 ? 14.873 32.280 -29.552 1.00 42.71 156 ILE C CA 1
ATOM 1894 C C . ILE C 2 25 ? 14.310 31.121 -28.735 1.00 42.54 156 ILE C C 1
ATOM 1895 O O . ILE C 2 25 ? 14.233 29.998 -29.227 1.00 40.07 156 ILE C O 1
ATOM 1900 N N . MET C 2 26 ? 13.915 31.391 -27.495 1.00 43.65 157 MET C N 1
ATOM 1901 C CA . MET C 2 26 ? 13.351 30.349 -26.645 1.00 45.30 157 MET C CA 1
ATOM 1902 C C . MET C 2 26 ? 11.985 29.943 -27.183 1.00 46.01 157 MET C C 1
ATOM 1903 O O . MET C 2 26 ? 11.277 29.144 -26.571 1.00 47.26 157 MET C O 1
ATOM 1908 N N . SER C 2 27 ? 11.624 30.499 -28.333 1.00 47.12 158 SER C N 1
ATOM 1909 C CA . SER C 2 27 ? 10.341 30.222 -28.962 1.00 50.54 158 SER C CA 1
ATOM 1910 C C . SER C 2 27 ? 10.463 29.394 -30.243 1.00 51.80 158 SER C C 1
ATOM 1911 O O . SER C 2 27 ? 9.495 28.763 -30.672 1.00 50.26 158 SER C O 1
ATOM 1914 N N . GLY C 2 28 ? 11.647 29.398 -30.851 1.00 53.61 159 GLY C N 1
ATOM 1915 C CA . GLY C 2 28 ? 11.843 28.643 -32.077 1.00 55.51 159 GLY C CA 1
ATOM 1916 C C . GLY C 2 28 ? 13.239 28.740 -32.672 1.00 57.21 159 GLY C C 1
ATOM 1917 O O . GLY C 2 28 ? 13.893 27.682 -32.827 1.00 58.31 159 GLY C O 1
ATOM 1919 N N . PRO D 2 2 ? 27.740 1.102 -10.440 1.00 28.87 133 PRO D N 1
ATOM 1920 C CA . PRO D 2 2 ? 28.277 -0.131 -11.080 1.00 30.15 133 PRO D CA 1
ATOM 1921 C C . PRO D 2 2 ? 29.170 0.272 -12.243 1.00 30.29 133 PRO D C 1
ATOM 1922 O O . PRO D 2 2 ? 30.321 -0.122 -12.318 1.00 30.35 133 PRO D O 1
ATOM 1924 N N . LYS D 2 3 ? 28.638 1.071 -13.146 1.00 31.41 134 LYS D N 1
ATOM 1925 C CA . LYS D 2 3 ? 29.434 1.522 -14.255 1.00 30.94 134 LYS D CA 1
ATOM 1926 C C . LYS D 2 3 ? 29.648 3.038 -14.247 1.00 29.81 134 LYS D C 1
ATOM 1927 O O . LYS D 2 3 ? 28.745 3.834 -14.515 1.00 28.49 134 LYS D O 1
ATOM 1933 N N . ARG D 2 4 ? 30.891 3.396 -13.951 1.00 30.65 135 ARG D N 1
ATOM 1934 C CA . ARG D 2 4 ? 31.369 4.780 -13.946 1.00 31.71 135 ARG D CA 1
ATOM 1935 C C . ARG D 2 4 ? 31.131 5.514 -15.265 1.00 32.69 135 ARG D C 1
ATOM 1936 O O . ARG D 2 4 ? 31.837 5.293 -16.257 1.00 32.22 135 ARG D O 1
ATOM 1944 N N . GLU D 2 5 ? 30.131 6.400 -15.228 1.00 33.39 136 GLU D N 1
ATOM 1945 C CA . GLU D 2 5 ? 29.721 7.191 -16.386 1.00 34.66 136 GLU D CA 1
ATOM 1946 C C . GLU D 2 5 ? 28.721 8.341 -16.188 1.00 33.02 136 GLU D C 1
ATOM 1947 O O . GLU D 2 5 ? 28.193 8.555 -15.090 1.00 32.19 136 GLU D O 1
ATOM 1953 N N . ARG D 2 6 ? 28.515 9.123 -17.250 1.00 34.79 137 ARG D N 1
ATOM 1954 C CA . ARG D 2 6 ? 27.568 10.239 -17.225 1.00 37.02 137 ARG D CA 1
ATOM 1955 C C . ARG D 2 6 ? 26.805 10.392 -18.542 1.00 35.86 137 ARG D C 1
ATOM 1956 O O . ARG D 2 6 ? 27.351 10.140 -19.613 1.00 36.08 137 ARG D O 1
ATOM 1964 N N . LYS D 2 7 ? 25.536 10.797 -18.455 1.00 36.82 138 LYS D N 1
ATOM 1965 C CA . LYS D 2 7 ? 24.715 11.013 -19.651 1.00 34.85 138 LYS D CA 1
ATOM 1966 C C . LYS D 2 7 ? 25.059 12.423 -20.080 1.00 32.71 138 LYS D C 1
ATOM 1967 O O . LYS D 2 7 ? 25.138 13.319 -19.241 1.00 34.73 138 LYS D O 1
ATOM 1969 N N . THR D 2 8 ? 25.279 12.622 -21.374 1.00 31.95 139 THR D N 1
ATOM 1970 C CA . THR D 2 8 ? 25.667 13.932 -21.875 1.00 29.16 139 THR D CA 1
ATOM 1971 C C . THR D 2 8 ? 24.843 14.436 -23.051 1.00 27.47 139 THR D C 1
ATOM 1972 O O . THR D 2 8 ? 24.210 13.658 -23.758 1.00 27.95 139 THR D O 1
ATOM 1974 N N . ILE D 2 9 ? 24.857 15.752 -23.250 1.00 27.08 140 ILE D N 1
ATOM 1975 C CA . ILE D 2 9 ? 24.154 16.375 -24.366 1.00 24.77 140 ILE D CA 1
ATOM 1976 C C . ILE D 2 9 ? 25.152 16.458 -25.520 1.00 26.39 140 ILE D C 1
ATOM 1977 O O . ILE D 2 9 ? 26.293 16.875 -25.331 1.00 27.31 140 ILE D O 1
ATOM 1982 N N . ARG D 2 10 ? 24.723 16.062 -26.714 1.00 27.26 141 ARG D N 1
ATOM 1983 C CA . ARG D 2 10 ? 25.599 16.064 -27.881 1.00 27.90 141 ARG D CA 1
ATOM 1984 C C . ARG D 2 10 ? 24.975 16.798 -29.060 1.00 26.36 141 ARG D C 1
ATOM 1985 O O . ARG D 2 10 ? 23.782 16.656 -29.320 1.00 25.11 141 ARG D O 1
ATOM 1993 N N . ILE D 2 11 ? 25.786 17.574 -29.778 1.00 26.11 142 ILE D N 1
ATOM 1994 C CA . ILE D 2 11 ? 25.305 18.334 -30.933 1.00 25.41 142 ILE D CA 1
ATOM 1995 C C . ILE D 2 11 ? 25.611 17.626 -32.248 1.00 26.06 142 ILE D C 1
ATOM 1996 O O . ILE D 2 11 ? 26.766 17.314 -32.525 1.00 29.10 142 ILE D O 1
ATOM 2001 N N . ARG D 2 12 ? 24.586 17.392 -33.062 1.00 26.35 143 ARG D N 1
ATOM 2002 C CA . ARG D 2 12 ? 24.776 16.730 -34.353 1.00 27.33 143 ARG D CA 1
ATOM 2003 C C . ARG D 2 12 ? 24.415 17.637 -35.521 1.00 28.36 143 ARG D C 1
ATOM 2004 O O . ARG D 2 12 ? 23.563 18.519 -35.396 1.00 26.68 143 ARG D O 1
ATOM 2012 N N . ASP D 2 13 ? 25.073 17.411 -36.655 1.00 30.25 144 ASP D N 1
ATOM 2013 C CA . ASP D 2 13 ? 24.818 18.192 -37.858 1.00 32.24 144 ASP D CA 1
ATOM 2014 C C . ASP D 2 13 ? 24.119 17.295 -38.867 1.00 33.89 144 ASP D C 1
ATOM 2015 O O . ASP D 2 13 ? 24.762 16.535 -39.586 1.00 31.56 144 ASP D O 1
ATOM 2020 N N . PRO D 2 14 ? 22.783 17.365 -38.925 1.00 36.19 145 PRO D N 1
ATOM 2021 C CA . PRO D 2 14 ? 22.044 16.529 -39.871 1.00 37.78 145 PRO D CA 1
ATOM 2022 C C . PRO D 2 14 ? 22.443 16.721 -41.335 1.00 38.99 145 PRO D C 1
ATOM 2023 O O . PRO D 2 14 ? 22.027 15.948 -42.201 1.00 41.30 145 PRO D O 1
ATOM 2027 N N . ASN D 2 15 ? 23.257 17.732 -41.623 1.00 38.68 146 ASN D N 1
ATOM 2028 C CA . ASN D 2 15 ? 23.690 17.933 -43.002 1.00 38.38 146 ASN D CA 1
ATOM 2029 C C . ASN D 2 15 ? 25.034 17.254 -43.246 1.00 37.07 146 ASN D C 1
ATOM 2030 O O . ASN D 2 15 ? 25.451 17.064 -44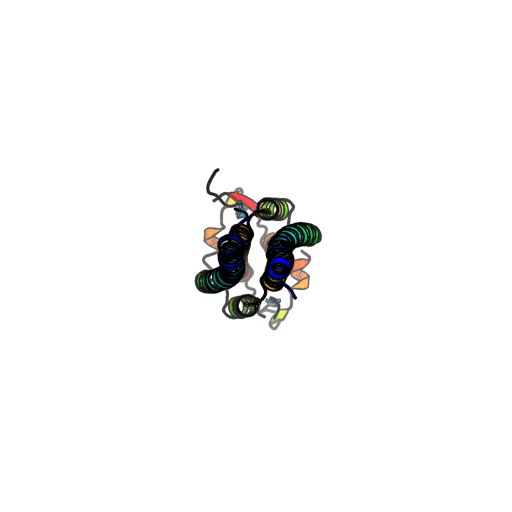.391 1.00 39.03 146 ASN D O 1
ATOM 2035 N N . GLN D 2 16 ? 25.718 16.902 -42.167 1.00 32.89 147 GLN D N 1
ATOM 2036 C CA . GLN D 2 16 ? 26.990 16.214 -42.280 1.00 32.64 147 GLN D CA 1
ATOM 2037 C C . GLN D 2 16 ? 26.738 14.744 -41.956 1.00 32.60 147 GLN D C 1
ATOM 2038 O O . GLN D 2 16 ? 27.644 14.017 -41.556 1.00 32.75 147 GLN D O 1
ATOM 2044 N N . GLY D 2 17 ? 25.484 14.326 -42.120 1.00 33.21 148 GLY D N 1
ATOM 2045 C CA . GLY D 2 17 ? 25.104 12.945 -41.866 1.00 31.07 148 GLY D CA 1
ATOM 2046 C C . GLY D 2 17 ? 24.804 12.592 -40.422 1.00 31.07 148 GLY D C 1
ATOM 2047 O O . GLY D 2 17 ? 24.690 11.413 -40.085 1.00 28.53 148 GLY D O 1
ATOM 2048 N N . GLY D 2 18 ? 24.655 13.603 -39.570 1.00 30.40 149 GLY D N 1
ATOM 2049 C CA . GLY D 2 18 ? 24.387 13.353 -38.164 1.00 28.48 149 GLY D CA 1
ATOM 2050 C C . GLY D 2 18 ? 25.700 13.355 -37.397 1.00 30.75 149 GLY D C 1
ATOM 2051 O O . GLY D 2 18 ? 25.797 12.797 -36.299 1.00 28.96 149 GLY D O 1
ATOM 2052 N N . LYS D 2 19 ? 26.711 13.991 -37.992 1.00 30.64 150 LYS D N 1
ATOM 2053 C CA . LYS D 2 19 ? 28.041 14.098 -37.405 1.00 31.28 150 LYS D CA 1
ATOM 2054 C C . LYS D 2 19 ? 28.022 14.864 -36.076 1.00 32.54 150 LYS D C 1
ATOM 2055 O O . LYS D 2 19 ? 27.337 15.882 -35.939 1.00 33.16 150 LYS D O 1
ATOM 2061 N N . ASP D 2 20 ? 28.787 14.365 -35.107 1.00 33.36 151 ASP D N 1
ATOM 2062 C CA . ASP D 2 20 ? 28.881 14.968 -33.777 1.00 31.94 151 ASP D CA 1
ATOM 2063 C C . ASP D 2 20 ? 29.873 16.133 -33.769 1.00 30.35 151 ASP D C 1
ATOM 2064 O O . ASP D 2 20 ? 31.090 15.927 -33.821 1.00 30.72 151 ASP D O 1
ATOM 2069 N N . ILE D 2 21 ? 29.348 17.351 -33.692 1.00 27.73 152 ILE D N 1
ATOM 2070 C CA . ILE D 2 21 ? 30.177 18.552 -33.690 1.00 25.41 152 ILE D CA 1
ATOM 2071 C C . ILE D 2 21 ? 30.219 19.251 -32.323 1.00 26.27 152 ILE D C 1
ATOM 2072 O O . ILE D 2 21 ? 30.419 20.466 -32.248 1.00 24.52 152 ILE D O 1
ATOM 2077 N N . THR D 2 22 ? 30.044 18.483 -31.250 1.00 28.21 153 THR D N 1
ATOM 2078 C CA . THR D 2 22 ? 30.039 19.030 -29.897 1.00 29.20 153 THR D CA 1
ATOM 2079 C C . THR D 2 22 ? 31.341 19.731 -29.529 1.00 32.88 153 THR D C 1
ATOM 2080 O O . THR D 2 22 ? 31.320 20.855 -29.026 1.00 33.25 153 THR D O 1
ATOM 2084 N N . GLU D 2 23 ? 32.469 19.057 -29.759 1.00 35.29 154 GLU D N 1
ATOM 2085 C CA . GLU D 2 23 ? 33.784 19.617 -29.442 1.00 36.70 154 GLU D CA 1
ATOM 2086 C C . GLU D 2 23 ? 34.062 20.830 -30.312 1.00 35.24 154 GLU D C 1
ATOM 2087 O O . GLU D 2 23 ? 34.506 21.871 -29.833 1.00 35.79 154 GLU D O 1
ATOM 2093 N N . GLU D 2 24 ? 33.804 20.673 -31.602 1.00 35.01 155 GLU D N 1
ATOM 2094 C CA . GLU D 2 24 ? 34.000 21.732 -32.580 1.00 36.61 155 GLU D CA 1
ATOM 2095 C C . GLU D 2 24 ? 33.314 23.033 -32.131 1.00 36.00 155 GLU D C 1
ATOM 2096 O O . GLU D 2 24 ? 33.897 24.118 -32.219 1.00 35.07 155 GLU D O 1
ATOM 2102 N N . ILE D 2 25 ? 32.084 22.921 -31.634 1.00 34.51 156 ILE D N 1
ATOM 2103 C CA . ILE D 2 25 ? 31.334 24.094 -31.197 1.00 33.64 156 ILE D CA 1
ATOM 2104 C C . ILE D 2 25 ? 31.691 24.602 -29.801 1.00 34.15 156 ILE D C 1
ATOM 2105 O O . ILE D 2 25 ? 31.539 25.793 -29.517 1.00 33.04 156 ILE D O 1
ATOM 2110 N N . MET D 2 26 ? 32.161 23.718 -28.926 1.00 35.39 157 MET D N 1
ATOM 2111 C CA . MET D 2 26 ? 32.538 24.149 -27.584 1.00 38.50 157 MET D CA 1
ATOM 2112 C C . MET D 2 26 ? 33.866 24.897 -27.615 1.00 41.44 157 MET D C 1
ATOM 2113 O O . MET D 2 26 ? 34.239 25.553 -26.647 1.00 42.77 157 MET D O 1
ATOM 2118 N N . SER D 2 27 ? 34.583 24.793 -28.727 1.00 44.42 158 SER D N 1
ATOM 2119 C CA . SER D 2 27 ? 35.856 25.487 -28.875 1.00 50.74 158 SER D CA 1
ATOM 2120 C C . SER D 2 27 ? 35.631 26.741 -29.711 1.00 55.44 158 SER D C 1
ATOM 2121 O O . SER D 2 27 ? 36.159 26.864 -30.822 1.00 55.33 158 SER D O 1
ATOM 2124 N N . GLY D 2 28 ? 34.832 27.660 -29.173 1.00 58.61 159 GLY D N 1
ATOM 2125 C CA . GLY D 2 28 ? 34.543 28.901 -29.869 1.00 62.24 159 GLY D CA 1
ATOM 2126 C C . GLY D 2 28 ? 35.371 30.067 -29.350 1.00 64.69 159 GLY D C 1
ATOM 2127 O O . GLY D 2 28 ? 36.097 30.694 -30.155 1.00 65.42 159 GLY D O 1
#